Protein AF-A0A353D6Z2-F1 (afdb_monomer_lite)

Structure (mmCIF, N/CA/C/O backbone):
data_AF-A0A353D6Z2-F1
#
_entry.id   AF-A0A353D6Z2-F1
#
loop_
_atom_site.group_PDB
_atom_site.id
_atom_site.type_symbol
_atom_site.label_atom_id
_atom_site.label_alt_id
_atom_site.label_comp_id
_atom_site.label_asym_id
_atom_site.label_entity_id
_atom_site.label_seq_id
_atom_site.pdbx_PDB_ins_code
_atom_site.Cartn_x
_atom_site.Cartn_y
_atom_site.Cartn_z
_atom_site.occupancy
_atom_site.B_iso_or_equiv
_atom_site.auth_seq_id
_atom_site.auth_comp_id
_atom_site.auth_asym_id
_atom_site.auth_atom_id
_atom_site.pdbx_PDB_model_num
ATOM 1 N N . MET A 1 1 ? -65.615 -52.826 -15.622 1.00 37.84 1 MET A N 1
ATOM 2 C CA . MET A 1 1 ? -65.207 -53.892 -14.682 1.00 37.84 1 MET A CA 1
ATOM 3 C C . MET A 1 1 ? -65.289 -53.280 -13.282 1.00 37.84 1 MET A C 1
ATOM 5 O O . MET A 1 1 ? -64.523 -52.363 -13.040 1.00 37.84 1 MET A O 1
ATOM 9 N N . LEU A 1 2 ? -66.458 -53.371 -12.616 1.00 35.75 2 LEU A N 1
ATOM 10 C CA . LEU A 1 2 ? -66.687 -54.064 -11.315 1.00 35.75 2 LEU A CA 1
ATOM 11 C C . LEU A 1 2 ? -65.588 -53.756 -10.271 1.00 35.75 2 LEU A C 1
ATOM 13 O O . LEU A 1 2 ? -64.431 -53.984 -10.585 1.00 35.75 2 LEU A O 1
ATOM 17 N N . LEU A 1 3 ? -65.799 -53.269 -9.040 1.00 36.28 3 LEU A N 1
ATOM 18 C CA . LEU A 1 3 ? -66.817 -53.426 -7.976 1.00 36.28 3 LEU A CA 1
ATOM 19 C C . LEU A 1 3 ? -66.561 -52.260 -6.975 1.00 36.28 3 LEU A C 1
ATOM 21 O O . LEU A 1 3 ? -65.403 -51.966 -6.708 1.00 36.28 3 LEU A O 1
ATOM 25 N N . LEU A 1 4 ? -67.509 -51.428 -6.531 1.00 37.09 4 LEU A N 1
ATOM 26 C CA . LEU A 1 4 ? -68.499 -51.605 -5.449 1.00 37.09 4 LEU A CA 1
ATOM 27 C C . LEU A 1 4 ? -67.996 -52.326 -4.177 1.00 37.09 4 LEU A C 1
ATOM 29 O O . LEU A 1 4 ? -68.055 -53.546 -4.148 1.00 37.09 4 LEU A O 1
ATOM 33 N N . ILE A 1 5 ? -67.642 -51.584 -3.111 1.00 41.12 5 ILE A N 1
ATOM 34 C CA . ILE A 1 5 ? -68.002 -51.922 -1.713 1.00 41.12 5 ILE A CA 1
ATOM 35 C C . ILE A 1 5 ? -68.299 -50.630 -0.933 1.00 41.12 5 ILE A C 1
ATOM 37 O O . ILE A 1 5 ? -67.432 -49.801 -0.673 1.00 41.12 5 ILE A O 1
ATOM 41 N N . THR A 1 6 ? -69.569 -50.510 -0.570 1.00 34.97 6 THR A N 1
ATOM 42 C CA . THR A 1 6 ? -70.193 -49.610 0.403 1.00 34.97 6 THR A CA 1
ATOM 43 C C . THR A 1 6 ? -69.962 -50.084 1.840 1.00 34.97 6 THR A C 1
ATOM 45 O O . THR A 1 6 ? -70.124 -51.271 2.117 1.00 34.97 6 THR A O 1
ATOM 48 N N . ALA A 1 7 ? -69.738 -49.153 2.770 1.00 39.72 7 ALA A N 1
ATOM 49 C CA . ALA A 1 7 ? -70.056 -49.339 4.185 1.00 39.72 7 ALA A CA 1
ATOM 50 C C . ALA A 1 7 ? -70.839 -48.119 4.690 1.00 39.72 7 ALA A C 1
ATOM 52 O O . ALA A 1 7 ? -70.421 -46.973 4.552 1.00 39.72 7 ALA A O 1
ATOM 53 N N . LEU A 1 8 ? -72.024 -48.426 5.201 1.00 35.53 8 LEU A N 1
ATOM 54 C CA . LEU A 1 8 ? -73.107 -47.560 5.640 1.00 35.53 8 LEU A CA 1
ATOM 55 C C . LEU A 1 8 ? -72.993 -47.371 7.158 1.00 35.53 8 LEU A C 1
ATOM 57 O O . LEU A 1 8 ? -72.916 -48.383 7.849 1.00 35.53 8 LEU A O 1
ATOM 61 N N . GLN A 1 9 ? -73.070 -46.144 7.681 1.00 40.28 9 GLN A N 1
ATOM 62 C CA . GLN A 1 9 ? -73.610 -45.883 9.026 1.00 40.28 9 GLN A CA 1
ATOM 63 C C . GLN A 1 9 ? -74.304 -44.509 9.102 1.00 40.28 9 GLN A C 1
ATOM 65 O O . GLN A 1 9 ? -74.004 -43.631 8.293 1.00 40.28 9 GLN A O 1
ATOM 70 N N . PRO A 1 10 ? -75.307 -44.365 9.993 1.00 45.22 10 PRO A N 1
ATOM 71 C CA . PRO A 1 10 ? -76.437 -43.469 9.796 1.00 45.22 10 PRO A CA 1
ATOM 72 C C . PRO A 1 10 ? -76.272 -42.120 10.500 1.00 45.22 10 PRO A C 1
ATOM 74 O O . PRO A 1 10 ? -75.491 -41.962 11.435 1.00 45.22 10 PRO A O 1
ATOM 77 N N . GLY A 1 11 ? -77.041 -41.149 10.012 1.00 36.31 11 GLY A N 1
ATOM 78 C CA . GLY A 1 11 ? -76.975 -39.763 10.434 1.00 36.31 11 GLY A CA 1
ATOM 79 C C . GLY A 1 11 ? -77.510 -39.470 11.831 1.00 36.31 11 GLY A C 1
ATOM 80 O O . GLY A 1 11 ? -78.330 -40.189 12.396 1.00 36.31 11 GLY A O 1
ATOM 81 N N . VAL A 1 12 ? -77.086 -38.306 12.308 1.00 36.16 12 VAL A N 1
ATOM 82 C CA . VAL A 1 12 ? -77.817 -37.482 13.262 1.00 36.16 12 VAL A CA 1
ATOM 83 C C . VAL A 1 12 ? -77.815 -36.073 12.681 1.00 36.16 12 VAL A C 1
ATOM 85 O O . VAL A 1 12 ? -76.767 -35.458 12.499 1.00 36.16 12 VAL A O 1
ATOM 88 N N . ALA A 1 13 ? -79.007 -35.609 12.322 1.00 37.62 13 ALA A N 1
ATOM 89 C CA . ALA A 1 13 ? -79.278 -34.224 11.993 1.00 37.62 13 ALA A CA 1
ATOM 90 C C . ALA A 1 13 ? -79.347 -33.420 13.295 1.00 37.62 13 ALA A C 1
ATOM 92 O O . ALA A 1 13 ? -80.102 -33.776 14.199 1.00 37.62 13 ALA A O 1
ATOM 93 N N . ILE A 1 14 ? -78.595 -32.325 13.368 1.00 37.59 14 ILE A N 1
ATOM 94 C CA . ILE A 1 14 ? -78.845 -31.242 14.318 1.00 37.59 14 ILE A CA 1
ATOM 95 C C . ILE A 1 14 ? -78.982 -29.968 13.487 1.00 37.59 14 ILE A C 1
ATOM 97 O O . ILE A 1 14 ? -78.016 -29.471 12.914 1.00 37.59 14 ILE A O 1
ATOM 101 N N . SER A 1 15 ? -80.223 -29.493 13.384 1.00 37.78 15 SER A N 1
ATOM 102 C CA . SER A 1 15 ? -80.554 -28.113 13.034 1.00 37.78 15 SER A CA 1
ATOM 103 C C . SER A 1 15 ? -80.130 -27.189 14.169 1.00 37.78 15 SER A C 1
ATOM 105 O O . SER A 1 15 ? -80.507 -27.448 15.308 1.00 37.78 15 SER A O 1
ATOM 107 N N . ALA A 1 16 ? -79.412 -26.121 13.828 1.00 34.34 16 ALA A N 1
ATOM 108 C CA . ALA A 1 16 ? -79.331 -24.813 14.497 1.00 34.34 16 ALA A CA 1
ATOM 109 C C . ALA A 1 16 ? -78.012 -24.182 14.034 1.00 34.34 16 ALA A C 1
ATOM 111 O O . ALA A 1 16 ? -76.990 -24.853 14.027 1.00 34.34 16 ALA A O 1
ATOM 112 N N . ASP A 1 17 ? -77.876 -22.934 13.642 1.00 34.84 17 ASP A N 1
ATOM 113 C CA . ASP A 1 17 ? -78.750 -21.789 13.449 1.00 34.84 17 ASP A CA 1
ATOM 114 C C . ASP A 1 17 ? -77.833 -20.861 12.629 1.00 34.84 17 ASP A C 1
ATOM 116 O O . ASP A 1 17 ? -76.652 -20.741 12.960 1.00 34.84 17 ASP A O 1
ATOM 120 N N . THR A 1 18 ? -78.271 -20.331 11.490 1.00 40.88 18 THR A N 1
ATOM 121 C CA . THR A 1 18 ? -77.422 -19.464 10.653 1.00 40.88 18 THR A CA 1
ATOM 122 C C . THR A 1 18 ? -77.598 -18.021 11.115 1.00 40.88 18 THR A C 1
ATOM 124 O O . THR A 1 18 ? -78.687 -17.483 10.920 1.00 40.88 18 THR A O 1
ATOM 127 N N . PRO A 1 19 ? -76.567 -17.337 11.643 1.00 51.09 19 PRO A N 1
ATOM 128 C CA . PRO A 1 19 ? -76.591 -15.886 11.725 1.00 51.09 19 PRO A CA 1
ATOM 129 C C . PRO A 1 19 ? -76.292 -15.303 10.333 1.00 51.09 19 PRO A C 1
ATOM 131 O O . PRO A 1 19 ? -75.447 -15.841 9.609 1.00 51.09 19 PRO A O 1
ATOM 134 N N . PRO A 1 20 ? -76.987 -14.230 9.927 1.00 51.50 20 PRO A N 1
ATOM 135 C CA . PRO A 1 20 ? -76.903 -13.682 8.580 1.00 51.50 20 PRO A CA 1
ATOM 136 C C . PRO A 1 20 ? -75.522 -13.079 8.297 1.00 51.50 20 PRO A C 1
ATOM 138 O O . PRO A 1 20 ? -74.868 -12.532 9.183 1.00 51.50 20 PRO A O 1
ATOM 141 N N . ALA A 1 21 ? -75.095 -13.156 7.036 1.00 50.44 21 ALA A N 1
ATOM 142 C CA . ALA A 1 21 ? -73.911 -12.457 6.550 1.00 50.44 21 ALA A CA 1
ATOM 143 C C . ALA A 1 21 ? -74.052 -10.937 6.794 1.00 50.44 21 ALA A C 1
ATOM 145 O O . ALA A 1 21 ? -75.100 -10.376 6.449 1.00 50.44 21 ALA A O 1
ATOM 146 N N . PRO A 1 22 ? -73.039 -10.253 7.360 1.00 54.03 22 PRO A N 1
ATOM 147 C CA . PRO A 1 22 ? -73.131 -8.822 7.617 1.00 54.03 22 PRO A CA 1
ATOM 148 C C . PRO A 1 22 ? -73.186 -8.043 6.298 1.00 54.03 22 PRO A C 1
ATOM 150 O O . PRO A 1 22 ? -72.436 -8.290 5.351 1.00 54.03 22 PRO A O 1
ATOM 153 N N . THR A 1 23 ? -74.137 -7.115 6.232 1.00 53.62 23 THR A N 1
ATOM 154 C CA . THR A 1 23 ? -74.374 -6.232 5.087 1.00 53.62 23 THR A CA 1
ATOM 155 C C . THR A 1 23 ? -73.449 -5.020 5.192 1.00 53.62 23 THR A C 1
ATOM 157 O O . THR A 1 23 ? -73.140 -4.568 6.287 1.00 53.62 23 THR A O 1
ATOM 160 N N . VAL A 1 24 ? -73.049 -4.455 4.048 1.00 53.19 24 VAL A N 1
ATOM 161 C CA . VAL A 1 24 ? -72.028 -3.397 3.842 1.00 53.19 24 VAL A CA 1
ATOM 162 C C . VAL A 1 24 ? -72.140 -2.153 4.756 1.00 53.19 24 VAL A C 1
ATOM 164 O O . VAL A 1 24 ? -71.201 -1.370 4.835 1.00 53.19 24 VAL A O 1
ATOM 167 N N . LYS A 1 25 ? -73.249 -1.968 5.483 1.00 51.19 25 LYS A N 1
ATOM 168 C CA . LYS A 1 25 ? -73.412 -0.895 6.475 1.00 51.19 25 LYS A CA 1
ATOM 169 C C . LYS A 1 25 ? -72.676 -1.140 7.800 1.00 51.19 25 LYS A C 1
ATOM 171 O O . LYS A 1 25 ? -72.237 -0.161 8.384 1.00 51.19 25 LYS A O 1
ATOM 176 N N . ASP A 1 26 ? -72.451 -2.389 8.211 1.00 49.84 26 ASP A N 1
ATOM 177 C CA . ASP A 1 26 ? -71.712 -2.698 9.453 1.00 49.84 26 ASP A CA 1
ATOM 178 C C . ASP A 1 26 ? -70.181 -2.597 9.279 1.00 49.84 26 ASP A C 1
ATOM 180 O O . ASP A 1 26 ? -69.432 -2.658 10.244 1.00 49.84 26 ASP A O 1
ATOM 184 N N . LEU A 1 27 ? -69.693 -2.408 8.044 1.00 49.78 27 LEU A N 1
ATOM 185 C CA . LEU A 1 27 ? -68.263 -2.262 7.731 1.00 49.78 27 LEU A CA 1
ATOM 186 C C . LEU A 1 27 ? -67.758 -0.808 7.784 1.00 49.78 27 LEU A C 1
ATOM 188 O O . LEU A 1 27 ? -66.575 -0.577 7.545 1.00 49.78 27 LEU A O 1
ATOM 192 N N . ILE A 1 28 ? -68.633 0.173 8.033 1.00 56.28 28 ILE A N 1
ATOM 193 C CA . ILE A 1 28 ? -68.280 1.605 7.968 1.00 56.28 28 ILE A CA 1
ATOM 194 C C . ILE A 1 28 ? -68.238 2.259 9.364 1.00 56.28 28 ILE A C 1
ATOM 196 O O . ILE A 1 28 ? -67.732 3.369 9.490 1.00 56.28 28 ILE A O 1
ATOM 200 N N . GLU A 1 29 ? -68.682 1.574 10.424 1.00 55.12 29 GLU A N 1
ATOM 201 C CA . GLU A 1 29 ? -68.871 2.195 11.749 1.00 55.12 29 GLU A CA 1
ATOM 202 C C . GLU A 1 29 ? -68.179 1.483 12.929 1.00 55.12 29 GLU A C 1
ATOM 204 O O . GLU A 1 29 ? -68.491 1.761 14.083 1.00 55.12 29 GLU A O 1
ATOM 209 N N . GLU A 1 30 ? -67.177 0.635 12.673 1.00 46.75 30 GLU A N 1
ATOM 210 C CA . GLU A 1 30 ? -66.223 0.205 13.705 1.00 46.75 30 GLU A CA 1
ATOM 211 C C . GLU A 1 30 ? -64.851 0.829 13.444 1.00 46.75 30 GLU A C 1
ATOM 213 O O . GLU A 1 30 ? -64.090 0.406 12.577 1.00 46.75 30 GLU A O 1
ATOM 218 N N . GLU A 1 31 ? -64.546 1.865 14.215 1.00 53.84 31 GLU A N 1
ATOM 219 C CA . GLU A 1 31 ? -63.206 2.402 14.408 1.00 53.84 31 GLU A CA 1
ATOM 220 C C . GLU A 1 31 ? -62.557 1.613 15.564 1.00 53.84 31 GLU A C 1
ATOM 222 O O . GLU A 1 31 ? -62.963 1.801 16.716 1.00 53.84 31 GLU A O 1
ATOM 227 N N . PRO A 1 32 ? -61.566 0.724 15.337 1.00 42.47 32 PRO A N 1
ATOM 228 C CA . PRO A 1 32 ? -60.797 0.167 16.426 1.00 42.47 32 PRO A CA 1
ATOM 229 C C . PRO A 1 32 ? -59.550 1.015 16.662 1.00 42.47 32 PRO A C 1
ATOM 231 O O . PRO A 1 32 ? -58.734 1.292 15.781 1.00 42.47 32 PRO A O 1
ATOM 234 N N . ALA A 1 33 ? -59.446 1.405 17.923 1.00 38.75 33 ALA A N 1
ATOM 235 C CA . ALA A 1 33 ? -58.293 1.930 18.617 1.00 38.75 33 ALA A CA 1
ATOM 236 C C . ALA A 1 33 ? -56.935 1.389 18.129 1.00 38.75 33 ALA A C 1
ATOM 238 O O . ALA A 1 33 ? -56.748 0.200 17.886 1.00 38.75 33 ALA A O 1
ATOM 239 N N . LYS A 1 34 ? -55.968 2.312 18.105 1.00 48.88 34 LYS A N 1
ATOM 240 C CA . LYS A 1 34 ? -54.520 2.104 17.994 1.00 48.88 34 LYS A CA 1
ATOM 241 C C . LYS A 1 34 ? -54.050 0.795 18.640 1.00 48.88 34 LYS A C 1
ATOM 243 O O . LYS A 1 34 ? -53.884 0.726 19.856 1.00 48.88 34 LYS A O 1
ATOM 248 N N . GLU A 1 35 ? -53.704 -0.177 17.811 1.00 39.88 35 GLU A N 1
ATOM 249 C CA . GLU A 1 35 ? -52.823 -1.278 18.184 1.00 39.88 35 GLU A CA 1
ATOM 250 C C . GLU A 1 35 ? -51.696 -1.345 17.148 1.00 39.88 35 GLU A C 1
ATOM 252 O O . GLU A 1 35 ? -51.750 -2.063 16.154 1.00 39.88 35 GLU A O 1
ATOM 257 N N . ASP A 1 36 ? -50.679 -0.507 17.355 1.00 37.16 36 ASP A N 1
ATOM 258 C CA . ASP A 1 36 ? -49.452 -0.515 16.562 1.00 37.16 36 ASP A CA 1
ATOM 259 C C . ASP A 1 36 ? -48.593 -1.713 17.000 1.00 37.16 36 ASP A C 1
ATOM 261 O O . ASP A 1 36 ? -47.748 -1.631 17.894 1.00 37.16 36 ASP A O 1
ATOM 265 N N . LYS A 1 37 ? -48.900 -2.880 16.429 1.00 49.09 37 LYS A N 1
ATOM 266 C CA . LYS A 1 37 ? -48.123 -4.119 16.547 1.00 49.09 37 LYS A CA 1
ATOM 267 C C . LYS A 1 37 ? -47.567 -4.508 15.182 1.00 49.09 37 LYS A C 1
ATOM 269 O O . LYS A 1 37 ? -47.943 -5.526 14.617 1.00 49.09 37 LYS A O 1
ATOM 274 N N . THR A 1 38 ? -46.606 -3.729 14.699 1.00 43.53 38 THR A N 1
ATOM 275 C CA . THR A 1 38 ? -45.576 -4.220 13.769 1.00 43.53 38 THR A CA 1
ATOM 276 C C . THR A 1 38 ? -44.296 -3.408 13.946 1.00 43.53 38 THR A C 1
ATOM 278 O O . THR A 1 38 ? -43.831 -2.720 13.046 1.00 43.53 38 THR A O 1
ATOM 281 N N . ALA A 1 39 ? -43.688 -3.498 15.129 1.00 40.97 39 ALA A N 1
ATOM 282 C CA . ALA A 1 39 ? -42.252 -3.273 15.210 1.00 40.97 39 ALA A CA 1
ATOM 283 C C . ALA A 1 39 ? -41.571 -4.515 14.606 1.00 40.97 39 ALA A C 1
ATOM 285 O O . ALA A 1 39 ? -41.820 -5.625 15.093 1.00 40.97 39 ALA A O 1
ATOM 286 N N . PRO A 1 40 ? -40.714 -4.388 13.577 1.00 41.62 40 PRO A N 1
ATOM 287 C CA . PRO A 1 40 ? -39.744 -5.434 13.318 1.00 41.62 40 PRO A CA 1
ATOM 288 C C . PRO A 1 40 ? -38.937 -5.582 14.606 1.00 41.62 40 PRO A C 1
ATOM 290 O O . PRO A 1 40 ? -38.443 -4.590 15.147 1.00 41.62 40 PRO A O 1
ATOM 293 N N . VAL A 1 41 ? -38.812 -6.803 15.121 1.00 39.91 41 VAL A N 1
ATOM 294 C CA . VAL A 1 41 ? -37.820 -7.102 16.154 1.00 39.91 41 VAL A CA 1
ATOM 295 C C . VAL A 1 41 ? -36.455 -7.014 15.478 1.00 39.91 41 VAL A C 1
ATOM 297 O O . VAL A 1 41 ? -35.835 -8.016 15.135 1.00 39.91 41 VAL A O 1
ATOM 300 N N . THR A 1 42 ? -35.984 -5.791 15.250 1.00 37.50 42 THR A N 1
ATOM 301 C CA . THR A 1 42 ? -34.560 -5.534 15.157 1.00 37.50 42 THR A CA 1
ATOM 302 C C . THR A 1 42 ? -34.058 -5.845 16.552 1.00 37.50 42 THR A C 1
ATOM 304 O O . THR A 1 42 ? -34.325 -5.111 17.503 1.00 37.50 42 THR A O 1
ATOM 307 N N . VAL A 1 43 ? -33.390 -6.985 16.710 1.00 40.06 43 VAL A N 1
ATOM 308 C CA . VAL A 1 43 ? -32.472 -7.166 17.827 1.00 40.06 43 VAL A CA 1
ATOM 309 C C . VAL A 1 43 ? -31.462 -6.038 17.663 1.00 40.06 43 VAL A C 1
ATOM 311 O O . VAL A 1 43 ? -30.514 -6.161 16.892 1.00 40.06 43 VAL A O 1
ATOM 314 N N . THR A 1 44 ? -31.723 -4.893 18.297 1.00 42.28 44 THR A N 1
ATOM 315 C CA . THR A 1 44 ? -30.808 -3.759 18.340 1.00 42.28 44 THR A CA 1
ATOM 316 C C . THR A 1 44 ? -29.630 -4.228 19.167 1.00 42.28 44 THR A C 1
ATOM 318 O O . THR A 1 44 ? -29.571 -4.064 20.384 1.00 42.28 44 THR A O 1
ATOM 321 N N . LYS A 1 45 ? -28.711 -4.917 18.496 1.00 54.59 45 LYS A N 1
ATOM 322 C CA . LYS A 1 45 ? -27.348 -5.127 18.945 1.00 54.59 45 LYS A CA 1
ATOM 323 C C . LYS A 1 45 ? -26.876 -3.740 19.358 1.00 54.59 45 LYS A C 1
ATOM 325 O O . LYS A 1 45 ? -26.880 -2.833 18.533 1.00 54.59 45 LYS A O 1
ATOM 330 N N . ALA A 1 46 ? -26.620 -3.537 20.646 1.00 59.62 46 ALA A N 1
ATOM 331 C CA . ALA A 1 46 ? -26.186 -2.245 21.155 1.00 59.62 46 ALA A CA 1
ATOM 332 C C . ALA A 1 46 ? -24.770 -1.983 20.624 1.00 59.62 46 ALA A C 1
ATOM 334 O O . ALA A 1 46 ? -23.785 -2.324 21.273 1.00 59.62 46 ALA A O 1
ATOM 335 N N . ILE A 1 47 ? -24.681 -1.479 19.393 1.00 61.19 47 ILE A N 1
ATOM 336 C CA . ILE A 1 47 ? -23.447 -0.989 18.792 1.00 61.19 47 ILE A CA 1
ATOM 337 C C . ILE A 1 47 ? -23.112 0.295 19.561 1.00 61.19 47 ILE A C 1
ATOM 339 O O . ILE A 1 47 ? -23.952 1.200 19.602 1.00 61.19 47 ILE A O 1
ATOM 343 N N . PRO A 1 48 ? -21.950 0.377 20.232 1.00 65.25 48 PRO A N 1
ATOM 344 C CA . PRO A 1 48 ? -21.543 1.601 20.907 1.00 65.25 48 PRO A CA 1
ATOM 345 C C . PRO A 1 48 ? -21.529 2.760 19.904 1.00 65.25 48 PRO A C 1
ATOM 347 O O . PRO A 1 48 ? -20.887 2.654 18.862 1.00 65.25 48 PRO A O 1
ATOM 350 N N . GLN A 1 49 ? -22.242 3.853 20.202 1.00 67.25 49 GLN A N 1
ATOM 351 C CA . GLN A 1 49 ? -22.167 5.067 19.389 1.00 67.25 49 GLN A CA 1
ATOM 352 C C . GLN A 1 49 ? -20.788 5.701 19.573 1.00 67.25 49 GLN A C 1
ATOM 354 O O . GLN A 1 49 ? -20.503 6.331 20.591 1.00 67.25 49 GLN A O 1
ATOM 359 N N . ASP A 1 50 ? -19.937 5.503 18.575 1.00 82.38 50 ASP A N 1
ATOM 360 C CA . ASP A 1 50 ? -18.607 6.082 18.466 1.00 82.38 50 ASP A CA 1
ATOM 361 C C . ASP A 1 50 ? -18.585 7.108 17.325 1.00 82.38 50 ASP A C 1
ATOM 363 O O . ASP A 1 50 ? -19.187 6.893 16.277 1.00 82.38 50 ASP A O 1
ATOM 367 N N . GLU A 1 51 ? -17.862 8.213 17.509 1.00 86.25 51 GLU A N 1
ATOM 368 C CA . GLU A 1 51 ? -17.755 9.305 16.523 1.00 86.25 51 GLU A CA 1
ATOM 369 C C . GLU A 1 51 ? -17.194 8.836 15.169 1.00 86.25 51 GLU A C 1
ATOM 371 O O . GLU A 1 51 ? -17.523 9.395 14.125 1.00 86.25 51 GLU A O 1
ATOM 376 N N . TYR A 1 52 ? -16.375 7.782 15.188 1.00 89.38 52 TYR A N 1
ATOM 377 C CA . TYR A 1 52 ? -15.744 7.183 14.014 1.00 89.38 52 TYR A CA 1
ATOM 378 C C . TYR A 1 52 ? -16.416 5.865 13.600 1.00 89.38 52 TYR A C 1
ATOM 380 O O . TYR A 1 52 ? -15.842 5.113 12.819 1.00 89.38 52 TYR A O 1
ATOM 388 N N . ASP A 1 53 ? -17.598 5.567 14.149 1.00 91.25 53 ASP A N 1
ATOM 389 C CA . ASP A 1 53 ? -18.369 4.349 13.885 1.00 91.25 53 ASP A CA 1
ATOM 390 C C . ASP A 1 53 ? -17.541 3.059 14.031 1.00 91.25 53 ASP A C 1
ATOM 392 O O . ASP A 1 53 ? -17.635 2.119 13.249 1.00 91.25 53 ASP A O 1
ATOM 396 N N . ARG A 1 54 ? -16.677 2.987 15.050 1.00 94.06 54 ARG A N 1
ATOM 397 C CA . ARG A 1 54 ? -15.796 1.828 15.280 1.00 94.06 54 ARG A CA 1
ATOM 398 C C . ARG A 1 54 ? -16.455 0.728 16.123 1.00 94.06 54 ARG A C 1
ATOM 400 O O . ARG A 1 54 ? -15.770 0.015 16.857 1.00 94.06 54 ARG A O 1
ATOM 407 N N . GLY A 1 55 ? -17.779 0.614 16.075 1.00 91.94 55 GLY A N 1
ATOM 408 C CA . GLY A 1 55 ? -18.544 -0.307 16.916 1.00 91.94 55 GLY A CA 1
ATOM 409 C C . GLY A 1 55 ? -18.459 -1.778 16.490 1.00 91.94 55 GLY A C 1
ATOM 410 O O . GLY A 1 55 ? -18.541 -2.654 17.350 1.00 91.94 55 GLY A O 1
ATOM 411 N N . THR A 1 56 ? -18.245 -2.062 15.201 1.00 94.00 56 THR A N 1
ATOM 412 C CA . THR A 1 56 ? -17.999 -3.412 14.661 1.00 94.00 56 THR A CA 1
ATOM 413 C C . THR A 1 56 ? -16.705 -3.432 13.833 1.00 94.00 56 THR A C 1
ATOM 415 O O . THR A 1 56 ? -16.229 -2.373 13.406 1.00 94.00 56 THR A O 1
ATOM 418 N N . PRO A 1 57 ? -16.092 -4.609 13.594 1.00 94.75 57 PRO A N 1
ATOM 419 C CA . PRO A 1 57 ? -14.959 -4.722 12.677 1.00 94.75 57 PRO A CA 1
ATOM 420 C C . PRO A 1 57 ? -15.279 -4.145 11.294 1.00 94.75 57 PRO A C 1
ATOM 422 O O . PRO A 1 57 ? -14.511 -3.348 10.754 1.00 94.75 57 PRO A O 1
ATOM 425 N N . ARG A 1 58 ? -16.460 -4.479 10.757 1.00 95.06 58 ARG A N 1
ATOM 426 C CA . ARG A 1 58 ? -16.927 -4.014 9.449 1.00 95.06 58 ARG A CA 1
ATOM 427 C C . ARG A 1 58 ? -17.045 -2.494 9.380 1.00 95.06 58 ARG A C 1
ATOM 429 O O . ARG A 1 58 ? -16.455 -1.891 8.485 1.00 95.06 58 ARG A O 1
ATOM 436 N N . SER A 1 59 ? -17.752 -1.873 10.323 1.00 94.81 59 SER A N 1
ATOM 437 C CA . SER A 1 59 ? -17.969 -0.421 10.320 1.00 94.81 59 SER A CA 1
ATOM 438 C C . SER A 1 59 ? -16.649 0.353 10.462 1.00 94.81 59 SER A C 1
ATOM 440 O O . SER A 1 59 ? -16.385 1.299 9.718 1.00 94.81 59 SER A O 1
ATOM 442 N N . SER A 1 60 ? -15.746 -0.132 11.318 1.00 95.56 60 SER A N 1
ATOM 443 C CA . SER A 1 60 ? -14.414 0.449 11.507 1.00 95.56 60 SER A CA 1
ATOM 444 C C . SER A 1 60 ? -13.541 0.367 10.246 1.00 95.56 60 SER A C 1
ATOM 446 O O . SER A 1 60 ? -12.915 1.359 9.869 1.00 95.56 60 SER A O 1
ATOM 448 N N . ILE A 1 61 ? -13.527 -0.768 9.530 1.00 95.06 61 ILE A N 1
ATOM 449 C CA . ILE A 1 61 ? -12.810 -0.869 8.244 1.00 95.06 61 ILE A CA 1
ATOM 450 C C . ILE A 1 61 ? -13.402 0.076 7.211 1.00 95.06 61 ILE A C 1
ATOM 452 O O . ILE A 1 61 ? -12.648 0.708 6.475 1.00 95.06 61 ILE A O 1
ATOM 456 N N . MET A 1 62 ? -14.729 0.183 7.132 1.00 95.00 62 MET A N 1
ATOM 457 C CA . MET A 1 62 ? -15.377 1.083 6.179 1.00 95.00 62 MET A CA 1
ATOM 458 C C . MET A 1 62 ? -14.970 2.539 6.429 1.00 95.00 62 MET A C 1
ATOM 460 O O . MET A 1 62 ? -14.613 3.240 5.477 1.00 95.00 62 MET A O 1
ATOM 464 N N . GLY A 1 63 ? -14.933 2.962 7.696 1.00 95.56 63 GLY A N 1
ATOM 465 C CA . GLY A 1 63 ? -14.452 4.285 8.093 1.00 95.56 63 GLY A CA 1
ATOM 466 C C . GLY A 1 63 ? -12.961 4.502 7.802 1.00 95.56 63 GLY A C 1
ATOM 467 O O . GLY A 1 63 ? -12.576 5.558 7.292 1.00 95.56 63 GLY A O 1
ATOM 468 N N . ALA A 1 64 ? -12.118 3.493 8.039 1.00 95.81 64 ALA A N 1
ATOM 469 C CA . ALA A 1 64 ? -10.697 3.541 7.692 1.00 95.81 64 ALA A CA 1
ATOM 470 C C . ALA A 1 64 ? -10.480 3.625 6.170 1.00 95.81 64 ALA A C 1
ATOM 472 O O . ALA A 1 64 ? -9.678 4.428 5.695 1.00 95.81 64 ALA A O 1
ATOM 473 N N . ALA A 1 65 ? -11.228 2.841 5.391 1.00 94.69 65 ALA A N 1
ATOM 474 C CA . ALA A 1 65 ? -11.187 2.857 3.934 1.00 94.69 65 ALA A CA 1
ATOM 475 C C . ALA A 1 65 ? -11.644 4.211 3.374 1.00 94.69 65 ALA A C 1
ATOM 477 O O . ALA A 1 65 ? -11.077 4.699 2.399 1.00 94.69 65 ALA A O 1
ATOM 478 N N . GLU A 1 66 ? -12.638 4.852 3.990 1.00 95.56 66 GLU A N 1
ATOM 479 C CA . GLU A 1 66 ? -13.036 6.213 3.635 1.00 95.56 66 GLU A CA 1
ATOM 480 C C . GLU A 1 66 ? -11.929 7.236 3.912 1.00 95.56 66 GLU A C 1
ATOM 482 O O . GLU A 1 66 ? -11.604 8.029 3.026 1.00 95.56 66 GLU A O 1
ATOM 487 N N . ALA A 1 67 ? -11.296 7.176 5.086 1.00 96.25 67 ALA A N 1
ATOM 488 C CA . ALA A 1 67 ? -10.158 8.034 5.414 1.00 96.25 67 ALA A CA 1
ATOM 489 C C . ALA A 1 67 ? -9.004 7.857 4.405 1.00 96.25 67 ALA A C 1
ATOM 491 O O . ALA A 1 67 ? -8.434 8.839 3.929 1.00 96.25 67 ALA A O 1
ATOM 492 N N . LEU A 1 68 ? -8.722 6.616 3.991 1.00 94.69 68 LEU A N 1
ATOM 493 C CA . LEU A 1 68 ? -7.717 6.291 2.973 1.00 94.69 68 LEU A CA 1
ATOM 494 C C . LEU A 1 68 ? -8.066 6.806 1.570 1.00 94.69 68 LEU A C 1
ATOM 496 O O . LEU A 1 68 ? -7.176 7.269 0.847 1.00 94.69 68 LEU A O 1
ATOM 500 N N . ARG A 1 69 ? -9.343 6.740 1.168 1.00 92.12 69 ARG A N 1
ATOM 501 C CA . ARG A 1 69 ? -9.810 7.300 -0.113 1.00 92.12 69 ARG A CA 1
ATOM 502 C C . ARG A 1 69 ? -9.667 8.819 -0.137 1.00 92.12 69 ARG A C 1
ATOM 504 O O . ARG A 1 69 ? -9.177 9.365 -1.122 1.00 92.12 69 ARG A O 1
ATOM 511 N N . ASN A 1 70 ? -10.037 9.476 0.961 1.00 94.12 70 ASN A N 1
ATOM 512 C CA . ASN A 1 70 ? -9.999 10.934 1.093 1.00 94.12 70 ASN A CA 1
ATOM 513 C C . ASN A 1 70 ? -8.609 11.482 1.456 1.00 94.12 70 ASN A C 1
ATOM 515 O O . ASN A 1 70 ? -8.423 12.695 1.447 1.00 94.12 70 ASN A O 1
ATOM 519 N N . ARG A 1 71 ? -7.636 10.605 1.748 1.00 92.19 71 ARG A N 1
ATOM 520 C CA . ARG A 1 71 ? -6.282 10.957 2.228 1.00 92.19 71 ARG A CA 1
ATOM 521 C C . ARG A 1 71 ? -6.296 11.773 3.515 1.00 92.19 71 ARG A C 1
ATOM 523 O O . ARG A 1 71 ? -5.407 12.579 3.771 1.00 92.19 71 ARG A O 1
ATOM 530 N N . ASP A 1 72 ? -7.312 11.533 4.328 1.00 95.19 72 ASP A N 1
ATOM 531 C CA . ASP A 1 72 ? -7.439 12.116 5.651 1.00 95.19 72 ASP A CA 1
ATOM 532 C C . ASP A 1 72 ? -6.650 11.245 6.634 1.00 95.19 72 ASP A C 1
ATOM 534 O O . ASP A 1 72 ? -7.185 10.355 7.301 1.00 95.19 72 ASP A O 1
ATOM 538 N N . TYR A 1 73 ? -5.330 11.438 6.638 1.00 93.81 73 TYR A N 1
ATOM 539 C CA . TYR A 1 73 ? -4.420 10.652 7.470 1.00 93.81 73 TYR A CA 1
ATOM 540 C C . TYR A 1 73 ? -4.634 10.913 8.963 1.00 93.81 73 TYR A C 1
ATOM 542 O O . TYR A 1 73 ? -4.506 9.987 9.762 1.00 93.81 73 TYR A O 1
ATOM 550 N N . ASP A 1 74 ? -5.062 12.118 9.336 1.00 92.94 74 ASP A N 1
ATOM 551 C CA . ASP A 1 74 ? -5.388 12.450 10.723 1.00 92.94 74 ASP A CA 1
ATOM 552 C C . ASP A 1 74 ? -6.614 11.656 11.196 1.00 92.94 74 ASP A C 1
ATOM 554 O O . ASP A 1 74 ? -6.600 11.033 12.264 1.00 92.94 74 ASP A O 1
ATOM 558 N N . ARG A 1 75 ? -7.662 11.573 10.364 1.00 94.62 75 ARG A N 1
ATOM 559 C CA . ARG A 1 75 ? -8.807 10.694 10.630 1.00 94.62 75 ARG A CA 1
ATOM 560 C C . ARG A 1 75 ? -8.399 9.226 10.642 1.00 94.62 75 ARG A C 1
ATOM 562 O O . ARG A 1 75 ? -8.847 8.501 11.530 1.00 94.62 75 ARG A O 1
ATOM 569 N N . LEU A 1 76 ? -7.543 8.781 9.718 1.00 96.12 76 LEU A N 1
ATOM 570 C CA . LEU A 1 76 ? -7.070 7.394 9.659 1.00 96.12 76 LEU A CA 1
ATOM 571 C C . LEU A 1 76 ? -6.398 6.961 10.964 1.00 96.12 76 LEU A C 1
ATOM 573 O O . LEU A 1 76 ? -6.634 5.842 11.419 1.00 96.12 76 LEU A O 1
ATOM 577 N N . MET A 1 77 ? -5.628 7.843 11.608 1.00 93.31 77 MET A N 1
ATOM 578 C CA . MET A 1 77 ? -4.955 7.509 12.864 1.00 93.31 77 MET A CA 1
ATOM 579 C C . MET A 1 77 ? -5.918 7.095 13.980 1.00 93.31 77 MET A C 1
ATOM 581 O O . MET A 1 77 ? -5.563 6.288 14.840 1.00 93.31 77 MET A O 1
ATOM 585 N N . ASN A 1 78 ? -7.174 7.546 13.939 1.00 94.00 78 ASN A N 1
ATOM 586 C CA . ASN A 1 78 ? -8.197 7.111 14.887 1.00 94.00 78 ASN A CA 1
ATOM 587 C C . ASN A 1 78 ? -8.582 5.632 14.721 1.00 94.00 78 ASN A C 1
ATOM 589 O O . ASN A 1 78 ? -9.060 5.021 15.682 1.00 94.00 78 ASN A O 1
ATOM 593 N N . TYR A 1 79 ? -8.344 5.042 13.553 1.00 95.62 79 TYR A N 1
ATOM 594 C CA . TYR A 1 79 ? -8.601 3.632 13.262 1.00 95.62 79 TYR A CA 1
ATOM 595 C C . TYR A 1 79 ? -7.383 2.742 13.506 1.00 95.62 79 TYR A C 1
ATOM 597 O O . TYR A 1 79 ? -7.526 1.526 13.460 1.00 95.62 79 TYR A O 1
ATOM 605 N N . LEU A 1 80 ? -6.202 3.298 13.792 1.00 95.38 80 LEU A N 1
ATOM 606 C CA . LEU A 1 80 ? -4.988 2.524 14.052 1.00 95.38 80 LEU A CA 1
ATOM 607 C C . LEU A 1 80 ? -4.752 2.386 15.563 1.00 95.38 80 LEU A C 1
ATOM 609 O O . LEU A 1 80 ? -4.837 3.357 16.317 1.00 95.38 80 LEU A O 1
ATOM 613 N N . ASP A 1 81 ? -4.464 1.172 16.037 1.00 94.81 81 ASP A N 1
ATOM 614 C CA . ASP A 1 81 ? -4.017 0.960 17.413 1.00 94.81 81 ASP A CA 1
ATOM 615 C C . ASP A 1 81 ? -2.508 1.207 17.514 1.00 94.81 81 ASP A C 1
ATOM 617 O O . ASP A 1 81 ? -1.687 0.339 17.218 1.00 94.81 81 ASP A O 1
ATOM 621 N N . THR A 1 82 ? -2.143 2.409 17.948 1.00 92.69 82 THR A N 1
ATOM 622 C CA . THR A 1 82 ? -0.749 2.831 18.139 1.00 92.69 82 THR A CA 1
ATOM 623 C C . THR A 1 82 ? -0.157 2.367 19.474 1.00 92.69 82 THR A C 1
ATOM 625 O O . THR A 1 82 ? 1.025 2.579 19.749 1.00 92.69 82 THR A O 1
ATOM 628 N N . ARG A 1 83 ? -0.936 1.693 20.331 1.00 90.31 83 ARG A N 1
ATOM 629 C CA . ARG A 1 83 ? -0.450 1.239 21.640 1.00 90.31 83 ARG A CA 1
ATOM 630 C C . ARG A 1 83 ? 0.548 0.099 21.473 1.00 90.31 83 ARG A C 1
ATOM 632 O O . ARG A 1 83 ? 0.313 -0.870 20.753 1.00 90.31 83 ARG A O 1
ATOM 639 N N . ASN A 1 84 ? 1.657 0.182 22.202 1.00 89.62 84 ASN A N 1
ATOM 640 C CA . ASN A 1 84 ? 2.783 -0.754 22.103 1.00 89.62 84 ASN A CA 1
ATOM 641 C C . ASN A 1 84 ? 3.415 -0.822 20.697 1.00 89.62 84 ASN A C 1
ATOM 643 O O . ASN A 1 84 ? 4.112 -1.791 20.392 1.00 89.62 84 ASN A O 1
ATOM 647 N N . VAL A 1 85 ? 3.191 0.184 19.845 1.00 90.38 85 VAL A N 1
ATOM 648 C CA . VAL A 1 85 ? 3.961 0.371 18.612 1.00 90.38 85 VAL A CA 1
ATOM 649 C C . VAL A 1 85 ? 5.256 1.119 18.967 1.00 90.38 85 VAL A C 1
ATOM 651 O O . VAL A 1 85 ? 5.215 2.051 19.775 1.00 90.38 85 VAL A O 1
ATOM 654 N N . PRO A 1 86 ? 6.423 0.718 18.428 1.00 90.62 86 PRO A N 1
ATOM 655 C CA . PRO A 1 86 ? 7.680 1.415 18.678 1.00 90.62 86 PRO A CA 1
ATOM 656 C C . PRO A 1 86 ? 7.600 2.916 18.366 1.00 90.62 86 PRO A C 1
ATOM 658 O O . PRO A 1 86 ? 7.157 3.305 17.290 1.00 90.62 86 PRO A O 1
ATOM 661 N N . ALA A 1 87 ? 8.094 3.758 19.278 1.00 88.56 87 ALA A N 1
ATOM 662 C CA . ALA A 1 87 ? 7.963 5.216 19.175 1.00 88.56 87 ALA A CA 1
ATOM 663 C C . ALA A 1 87 ? 8.577 5.816 17.895 1.00 88.56 87 ALA A C 1
ATOM 665 O O . ALA A 1 87 ? 8.060 6.798 17.381 1.00 88.56 87 ALA A O 1
ATOM 666 N N . HIS A 1 88 ? 9.638 5.208 17.351 1.00 88.81 88 HIS A N 1
ATOM 667 C CA . HIS A 1 88 ? 10.266 5.656 16.100 1.00 88.81 88 HIS A CA 1
ATOM 668 C C . HIS A 1 88 ? 9.371 5.477 14.862 1.00 88.81 88 HIS A C 1
ATOM 670 O O . HIS A 1 88 ? 9.622 6.106 13.843 1.00 88.81 88 HIS A O 1
ATOM 676 N N . LEU A 1 89 ? 8.351 4.613 14.926 1.00 86.69 89 LEU A N 1
ATOM 677 C CA . LEU A 1 89 ? 7.361 4.476 13.852 1.00 86.69 89 LEU A CA 1
ATOM 678 C C . LEU A 1 89 ? 6.259 5.530 13.964 1.00 86.69 89 LEU A C 1
ATOM 680 O O . LEU A 1 89 ? 5.688 5.925 12.957 1.00 86.69 89 LEU A O 1
ATOM 684 N N . LEU A 1 90 ? 5.975 5.979 15.188 1.00 86.44 90 LEU A N 1
ATOM 685 C CA . LEU A 1 90 ? 4.939 6.971 15.481 1.00 86.44 90 LEU A CA 1
ATOM 686 C C . LEU A 1 90 ? 5.457 8.415 15.392 1.00 86.44 90 LEU A C 1
ATOM 688 O O . LEU A 1 90 ? 4.688 9.364 15.329 1.00 86.44 90 LEU A O 1
ATOM 692 N N . SER A 1 91 ? 6.777 8.626 15.363 1.00 83.94 91 SER A N 1
ATOM 693 C CA . SER A 1 91 ? 7.337 9.962 15.116 1.00 83.94 91 SER A CA 1
ATOM 694 C C . SER A 1 91 ? 6.989 10.502 13.727 1.00 83.94 91 SER A C 1
ATOM 696 O O . SER A 1 91 ? 7.051 11.709 13.511 1.00 83.94 91 SER A O 1
ATOM 698 N N . GLU A 1 92 ? 6.610 9.619 12.802 1.00 85.12 92 GLU A N 1
ATOM 699 C CA . GLU A 1 92 ? 6.215 9.949 11.436 1.00 85.12 92 GLU A CA 1
ATOM 700 C C . GLU A 1 92 ? 4.813 9.392 11.122 1.00 85.12 92 GLU A C 1
ATOM 702 O O . GLU A 1 92 ? 4.609 8.740 10.101 1.00 85.12 92 GLU A O 1
ATOM 707 N N . ASP A 1 93 ? 3.828 9.647 11.995 1.00 87.06 93 ASP A N 1
ATOM 708 C CA . ASP A 1 93 ? 2.446 9.136 11.869 1.00 87.06 93 ASP A CA 1
ATOM 709 C C . ASP A 1 93 ? 1.841 9.332 10.462 1.00 87.06 93 ASP A C 1
ATOM 711 O O . ASP A 1 93 ? 1.221 8.428 9.900 1.00 87.06 93 ASP A O 1
ATOM 715 N N . GLN A 1 94 ? 2.077 10.495 9.850 1.00 90.56 94 GLN A N 1
ATOM 716 C CA . GLN A 1 94 ? 1.632 10.816 8.488 1.00 90.56 94 GLN A CA 1
ATOM 717 C C . GLN A 1 94 ? 2.304 9.936 7.419 1.00 90.56 94 GLN A C 1
ATOM 719 O O . GLN A 1 94 ? 1.663 9.521 6.453 1.00 90.56 94 GLN A O 1
ATOM 724 N N . GLU A 1 95 ? 3.587 9.617 7.586 1.00 91.88 95 GLU A N 1
ATOM 725 C CA . GLU A 1 95 ? 4.311 8.733 6.673 1.00 91.88 95 GLU A CA 1
ATOM 726 C C . GLU A 1 95 ? 3.836 7.287 6.832 1.00 91.88 95 GLU A C 1
ATOM 728 O O . GLU A 1 95 ? 3.601 6.609 5.833 1.00 91.88 95 GLU A O 1
ATOM 733 N N . LEU A 1 96 ? 3.610 6.835 8.068 1.00 93.88 96 LEU A N 1
ATOM 734 C CA . LEU A 1 96 ? 3.048 5.516 8.355 1.00 93.88 96 LEU A CA 1
ATOM 735 C C . LEU A 1 96 ? 1.660 5.348 7.710 1.00 93.88 96 LEU A C 1
ATOM 737 O O . LEU A 1 96 ? 1.389 4.339 7.056 1.00 93.88 96 LEU A O 1
ATOM 741 N N . ALA A 1 97 ? 0.802 6.363 7.836 1.00 94.56 97 ALA A N 1
ATOM 742 C CA . ALA A 1 97 ? -0.511 6.419 7.198 1.00 94.56 97 ALA A CA 1
ATOM 743 C C . ALA A 1 97 ? -0.420 6.369 5.663 1.00 94.56 97 ALA A C 1
ATOM 745 O O . ALA A 1 97 ? -1.144 5.603 5.018 1.00 94.56 97 ALA A O 1
ATOM 746 N N . ARG A 1 98 ? 0.506 7.131 5.068 1.00 94.06 98 ARG A N 1
ATOM 747 C CA . ARG A 1 98 ? 0.760 7.127 3.620 1.00 94.06 98 ARG A CA 1
ATOM 748 C C . ARG A 1 98 ? 1.256 5.765 3.132 1.00 94.06 98 ARG A C 1
ATOM 750 O O . ARG A 1 98 ? 0.764 5.260 2.125 1.00 94.06 98 ARG A O 1
ATOM 757 N N . GLN A 1 99 ? 2.193 5.143 3.845 1.00 94.94 99 GLN A N 1
ATOM 758 C CA . GLN A 1 99 ? 2.678 3.799 3.526 1.00 94.94 99 GLN A CA 1
ATOM 759 C C . GLN A 1 99 ? 1.542 2.779 3.579 1.00 94.94 99 GLN A C 1
ATOM 761 O O . GLN A 1 99 ? 1.400 1.975 2.657 1.00 94.94 99 GLN A O 1
ATOM 766 N N . PHE A 1 100 ? 0.695 2.850 4.611 1.00 95.69 100 PHE A N 1
ATOM 767 C CA . PHE A 1 100 ? -0.479 1.991 4.712 1.00 95.69 100 PHE A CA 1
ATOM 768 C C . PHE A 1 100 ? -1.427 2.189 3.532 1.00 95.69 100 PHE A C 1
ATOM 770 O O . PHE A 1 100 ? -1.814 1.202 2.914 1.00 95.69 100 PHE A O 1
ATOM 777 N N . LYS A 1 101 ? -1.722 3.436 3.145 1.00 94.19 101 LYS A N 1
ATOM 778 C CA . LYS A 1 101 ? -2.515 3.728 1.944 1.00 94.19 101 LYS A CA 1
ATOM 779 C C . LYS A 1 101 ? -1.952 3.050 0.701 1.00 94.19 101 LYS A C 1
ATOM 781 O O . LYS A 1 101 ? -2.695 2.402 -0.027 1.00 94.19 101 LYS A O 1
ATOM 786 N N . ILE A 1 102 ? -0.647 3.167 0.479 1.00 93.06 102 ILE A N 1
ATOM 787 C CA . ILE A 1 102 ? 0.010 2.582 -0.693 1.00 93.06 102 ILE A CA 1
ATOM 788 C C . ILE A 1 102 ? -0.109 1.056 -0.686 1.00 93.06 102 ILE A C 1
ATOM 790 O O . ILE A 1 102 ? -0.354 0.463 -1.734 1.00 93.06 102 ILE A O 1
ATOM 794 N N . ILE A 1 103 ? 0.034 0.415 0.476 1.00 93.88 103 ILE A N 1
ATOM 795 C CA . ILE A 1 103 ? -0.183 -1.031 0.618 1.00 93.88 103 ILE A CA 1
ATOM 796 C C . ILE A 1 103 ? -1.641 -1.373 0.292 1.00 93.88 103 ILE A C 1
ATOM 798 O O . ILE A 1 103 ? -1.889 -2.272 -0.513 1.00 93.88 103 ILE A O 1
ATOM 802 N N . VAL A 1 104 ? -2.599 -0.633 0.863 1.00 93.19 104 VAL A N 1
ATOM 803 C CA . VAL A 1 104 ? -4.028 -0.879 0.639 1.00 93.19 104 VAL A CA 1
ATOM 804 C C . VAL A 1 104 ? -4.385 -0.779 -0.840 1.00 93.19 104 VAL A C 1
ATOM 806 O O . VAL A 1 104 ? -4.927 -1.727 -1.398 1.00 93.19 104 VAL A O 1
ATOM 809 N N . ASP A 1 105 ? -4.003 0.315 -1.495 1.00 89.69 105 ASP A N 1
ATOM 810 C CA . ASP A 1 105 ? -4.341 0.574 -2.897 1.00 89.69 105 ASP A CA 1
ATOM 811 C C . ASP A 1 105 ? -3.714 -0.456 -3.861 1.00 89.69 105 ASP A C 1
ATOM 813 O O . ASP A 1 105 ? -4.190 -0.642 -4.982 1.00 89.69 105 ASP A O 1
ATOM 817 N N . ARG A 1 106 ? -2.622 -1.122 -3.460 1.00 87.81 106 ARG A N 1
ATOM 818 C CA . ARG A 1 106 ? -1.834 -1.984 -4.356 1.00 87.81 106 ARG A CA 1
ATOM 819 C C . ARG A 1 106 ? -2.027 -3.473 -4.148 1.00 87.81 106 ARG A C 1
ATOM 821 O O . ARG A 1 106 ? -1.890 -4.209 -5.130 1.00 87.81 106 ARG A O 1
ATOM 828 N N . SER A 1 107 ? -2.236 -3.919 -2.913 1.00 87.75 107 SER A N 1
ATOM 829 C CA . SER A 1 107 ? -2.207 -5.345 -2.572 1.00 87.75 107 SER A CA 1
ATOM 830 C C . SER A 1 107 ? -3.320 -5.805 -1.643 1.00 87.75 107 SER A C 1
ATOM 832 O O . SER A 1 107 ? -3.575 -7.007 -1.592 1.00 87.75 107 SER A O 1
ATOM 834 N N . LEU A 1 108 ? -3.999 -4.903 -0.931 1.00 88.81 108 LEU A N 1
ATOM 835 C CA . LEU A 1 108 ? -5.007 -5.310 0.041 1.00 88.81 108 LEU A CA 1
ATOM 836 C C . LEU A 1 108 ? -6.398 -5.374 -0.589 1.00 88.81 108 LEU A C 1
ATOM 838 O O . LEU A 1 108 ? -7.067 -4.360 -0.773 1.00 88.81 108 LEU A O 1
ATOM 842 N N . TRP A 1 109 ? -6.861 -6.592 -0.853 1.00 85.44 109 TRP A N 1
ATOM 843 C CA . TRP A 1 109 ? -8.263 -6.853 -1.161 1.00 85.44 109 TRP A CA 1
ATOM 844 C C . TRP A 1 109 ? -8.979 -7.333 0.101 1.00 85.44 109 TRP A C 1
ATOM 846 O O . TRP A 1 109 ? -8.623 -8.371 0.658 1.00 85.44 109 TRP A O 1
ATOM 856 N N . VAL A 1 110 ? -9.979 -6.578 0.556 1.00 88.25 110 VAL A N 1
ATOM 857 C CA . VAL A 1 110 ? -10.820 -6.951 1.702 1.00 88.25 110 VAL A CA 1
ATOM 858 C C . VAL A 1 110 ? -12.207 -7.298 1.184 1.00 88.25 110 VAL A C 1
ATOM 860 O O . VAL A 1 110 ? -12.879 -6.450 0.597 1.00 88.25 110 VAL A O 1
ATOM 863 N N . ASP A 1 111 ? -12.641 -8.534 1.416 1.00 88.19 111 ASP A N 1
ATOM 864 C CA . ASP A 1 111 ? -14.024 -8.934 1.176 1.00 88.19 111 ASP A CA 1
ATOM 865 C C . ASP A 1 111 ? -14.887 -8.480 2.359 1.00 88.19 111 ASP A C 1
ATOM 867 O O . ASP A 1 111 ? -14.916 -9.115 3.416 1.00 88.19 111 ASP A O 1
ATOM 871 N N . ILE A 1 112 ? -15.561 -7.341 2.193 1.00 89.94 112 ILE A N 1
ATOM 872 C CA . ILE A 1 112 ? -16.328 -6.702 3.266 1.00 89.94 112 ILE A CA 1
ATOM 873 C C . ILE A 1 112 ? -17.470 -7.583 3.790 1.00 89.94 112 ILE A C 1
ATOM 875 O O . ILE A 1 112 ? -17.835 -7.475 4.964 1.00 89.94 112 ILE A O 1
ATOM 879 N N . ASP A 1 113 ? -17.993 -8.487 2.958 1.00 89.06 113 ASP A N 1
ATOM 880 C CA . ASP A 1 113 ? -19.088 -9.379 3.332 1.00 89.06 113 ASP A CA 1
ATOM 881 C C . ASP A 1 113 ? -18.621 -10.444 4.333 1.00 89.06 113 ASP A C 1
ATOM 883 O O . ASP A 1 113 ? -19.396 -10.880 5.188 1.00 89.06 113 ASP A O 1
ATOM 887 N N . THR A 1 114 ? -17.332 -10.799 4.291 1.00 89.00 114 THR A N 1
ATOM 888 C CA . THR A 1 114 ? -16.705 -11.742 5.231 1.00 89.00 114 THR A CA 1
ATOM 889 C C . THR A 1 114 ? -16.317 -11.100 6.561 1.00 89.00 114 THR A C 1
ATOM 891 O O . THR A 1 114 ? -16.154 -11.801 7.561 1.00 89.00 114 THR A O 1
ATOM 894 N N . VAL A 1 115 ? -16.206 -9.769 6.615 1.00 91.69 115 VAL A N 1
ATOM 895 C CA . VAL A 1 115 ? -15.857 -9.048 7.844 1.00 91.69 115 VAL A CA 1
ATOM 896 C C . VAL A 1 115 ? -17.054 -9.028 8.791 1.00 91.69 115 VAL A C 1
ATOM 898 O O . VAL A 1 115 ? -18.172 -8.715 8.375 1.00 91.69 115 VAL A O 1
ATOM 901 N N . SER A 1 116 ? -16.827 -9.327 10.073 1.00 91.69 116 SER A N 1
ATOM 902 C CA . SER A 1 116 ? -17.889 -9.404 11.078 1.00 91.69 116 SER A CA 1
ATOM 903 C C . SER A 1 116 ? -18.606 -8.067 11.297 1.00 91.69 116 SER A C 1
ATOM 905 O O . SER A 1 116 ? -17.982 -7.025 11.504 1.00 91.69 116 SER A O 1
ATOM 907 N N . ASP A 1 117 ? -19.938 -8.127 11.327 1.00 92.44 117 ASP A N 1
ATOM 908 C CA . ASP A 1 117 ? -20.818 -7.036 11.771 1.00 92.44 117 ASP A CA 1
ATOM 909 C C . ASP A 1 117 ? -21.308 -7.254 13.218 1.00 92.44 117 ASP A C 1
ATOM 911 O O . ASP A 1 117 ? -22.386 -6.839 13.653 1.00 92.44 117 ASP A O 1
ATOM 915 N N . ASP A 1 118 ? -20.538 -8.012 13.999 1.00 91.56 118 ASP A N 1
ATOM 916 C CA . ASP A 1 118 ? -20.733 -8.164 15.434 1.00 91.56 118 ASP A CA 1
ATOM 917 C C . ASP A 1 118 ? -19.787 -7.259 16.215 1.00 91.56 118 ASP A C 1
ATOM 919 O O . ASP A 1 118 ? -18.584 -7.314 15.975 1.00 91.56 118 ASP A O 1
ATOM 923 N N . PRO A 1 119 ? -20.267 -6.483 17.211 1.00 90.62 119 PRO A N 1
ATOM 924 C CA . PRO A 1 119 ? -19.381 -5.800 18.145 1.00 90.62 119 PRO A CA 1
ATOM 925 C C . PRO A 1 119 ? -18.415 -6.746 18.863 1.00 90.62 119 PRO A C 1
ATOM 927 O O . PRO A 1 119 ? -17.383 -6.305 19.355 1.00 90.62 119 PRO A O 1
ATOM 930 N N . LYS A 1 120 ? -18.724 -8.047 18.933 1.00 88.75 120 LYS A N 1
ATOM 931 C CA . LYS A 1 120 ? -17.844 -9.084 19.485 1.00 88.75 120 LYS A CA 1
ATOM 932 C C . LYS A 1 120 ? -16.867 -9.682 18.465 1.00 88.75 120 LYS A C 1
ATOM 934 O O . LYS A 1 120 ? -16.059 -10.500 18.887 1.00 88.75 120 LYS A O 1
ATOM 939 N N . GLY A 1 121 ? -16.932 -9.293 17.191 1.00 89.94 121 GLY A N 1
ATOM 940 C CA . GLY A 1 121 ? -16.146 -9.889 16.108 1.00 89.94 121 GLY A CA 1
ATOM 941 C C . GLY A 1 121 ? -16.519 -11.345 15.827 1.00 89.94 121 GLY A C 1
ATOM 942 O O . GLY A 1 121 ? -17.521 -11.859 16.343 1.00 89.94 121 GLY A O 1
ATOM 943 N N . HIS A 1 122 ? -15.722 -12.008 14.991 1.00 90.19 122 HIS A N 1
ATOM 944 C CA . HIS A 1 122 ? -15.785 -13.462 14.823 1.00 90.19 122 HIS A CA 1
ATOM 945 C C . HIS A 1 122 ? -15.355 -14.191 16.104 1.00 90.19 122 HIS A C 1
ATOM 947 O O . HIS A 1 122 ? -14.590 -13.680 16.920 1.00 90.19 122 HIS A O 1
ATOM 953 N N . LYS A 1 123 ? -15.914 -15.384 16.336 1.00 82.44 123 LYS A N 1
ATOM 954 C CA . LYS A 1 123 ? -15.610 -16.204 17.534 1.00 82.44 123 LYS A CA 1
ATOM 955 C C . LYS A 1 123 ? -15.076 -17.589 17.199 1.00 82.44 123 LYS A C 1
ATOM 957 O O . LYS A 1 123 ? -14.669 -18.331 18.089 1.00 82.44 123 LYS A O 1
ATOM 962 N N . ASP A 1 124 ? -15.151 -17.944 15.931 1.00 82.25 124 ASP A N 1
ATOM 963 C CA . ASP A 1 124 ? -14.860 -19.236 15.332 1.00 82.25 124 ASP A CA 1
ATOM 964 C C . ASP A 1 124 ? -13.597 -19.196 14.454 1.00 82.25 124 ASP A C 1
ATOM 966 O O . ASP A 1 124 ? -13.276 -20.171 13.782 1.00 82.25 124 ASP A O 1
ATOM 970 N N . ASP A 1 125 ? -12.834 -18.103 14.516 1.00 80.56 125 ASP A N 1
ATOM 971 C CA . ASP A 1 125 ? -11.584 -17.886 13.778 1.00 80.56 125 ASP A CA 1
ATOM 972 C C . ASP A 1 125 ? -10.330 -18.422 14.504 1.00 80.56 125 ASP A C 1
ATOM 974 O O . ASP A 1 125 ? -9.220 -18.389 13.969 1.00 80.56 125 ASP A O 1
ATOM 978 N N . GLY A 1 126 ? -10.488 -18.929 15.732 1.00 84.81 126 GLY A N 1
ATOM 979 C CA . GLY A 1 126 ? -9.384 -19.407 16.567 1.00 84.81 126 GLY A CA 1
ATOM 980 C C . GLY A 1 126 ? -8.471 -18.292 17.093 1.00 84.81 126 GLY A C 1
ATOM 981 O O . GLY A 1 126 ? -7.412 -18.589 17.656 1.00 84.81 126 GLY A O 1
ATOM 982 N N . LEU A 1 127 ? -8.860 -17.023 16.934 1.00 89.69 127 LEU A N 1
ATOM 983 C CA . LEU A 1 127 ? -8.158 -15.874 17.490 1.00 89.69 127 LEU A CA 1
ATOM 984 C C . LEU A 1 127 ? -8.677 -15.545 18.899 1.00 89.69 127 LEU A C 1
ATOM 986 O O . LEU A 1 127 ? -9.747 -15.987 19.324 1.00 89.69 127 LEU A O 1
ATOM 990 N N . PRO A 1 128 ? -7.907 -14.777 19.692 1.00 90.06 128 PRO A N 1
ATOM 991 C CA . PRO A 1 128 ? -8.434 -14.216 20.927 1.00 90.06 128 PRO A CA 1
ATOM 992 C C . PRO A 1 128 ? -9.689 -13.381 20.652 1.00 90.06 128 PRO A C 1
ATOM 994 O O . PRO A 1 128 ? -9.706 -12.621 19.695 1.00 90.06 128 PRO A O 1
ATOM 997 N N . SER A 1 129 ? -10.672 -13.411 21.555 1.00 87.94 129 SER A N 1
ATOM 998 C CA . SER A 1 129 ? -11.986 -12.746 21.406 1.00 87.94 129 SER A CA 1
ATOM 999 C C . SER A 1 129 ? -11.969 -11.225 21.201 1.00 87.94 129 SER A C 1
ATOM 1001 O O . SER A 1 129 ? -13.015 -10.607 21.025 1.00 87.94 129 SER A O 1
ATOM 1003 N N . TYR A 1 130 ? -10.800 -10.602 21.308 1.00 90.44 130 TYR A N 1
ATOM 1004 C CA . TYR A 1 130 ? -10.577 -9.183 21.070 1.00 90.44 130 TYR A CA 1
ATOM 1005 C C . TYR A 1 130 ? -9.855 -8.934 19.738 1.00 90.44 130 TYR A C 1
ATOM 1007 O O . TYR A 1 130 ? -9.377 -7.825 19.521 1.00 90.44 130 TYR A O 1
ATOM 1015 N N . ARG A 1 131 ? -9.694 -9.942 18.877 1.00 94.25 131 ARG A N 1
ATOM 1016 C CA . ARG A 1 131 ? -9.068 -9.839 17.558 1.00 94.25 131 ARG A CA 1
ATOM 1017 C C . ARG A 1 131 ? -9.947 -10.475 16.505 1.00 94.25 131 ARG A C 1
ATOM 1019 O O . ARG A 1 131 ? -10.706 -11.379 16.810 1.00 94.25 131 ARG A O 1
ATOM 1026 N N . ASP A 1 132 ? -9.785 -9.977 15.292 1.00 93.31 132 ASP A N 1
ATOM 1027 C CA . ASP A 1 132 ? -10.454 -10.499 14.110 1.00 93.31 132 ASP A CA 1
ATOM 1028 C C . ASP A 1 132 ? -9.502 -10.362 12.915 1.00 93.31 132 ASP A C 1
ATOM 1030 O O . ASP A 1 132 ? -8.718 -9.403 12.853 1.00 93.31 132 ASP A O 1
ATOM 1034 N N . ILE A 1 133 ? -9.519 -11.321 11.995 1.00 92.12 133 ILE A N 1
ATOM 1035 C CA . ILE A 1 133 ? -8.710 -11.284 10.772 1.00 92.12 133 ILE A CA 1
ATOM 1036 C C . ILE A 1 133 ? -9.540 -10.721 9.626 1.00 92.12 133 ILE A C 1
ATOM 1038 O O . ILE A 1 133 ? -10.645 -11.174 9.358 1.00 92.12 133 ILE A O 1
ATOM 1042 N N . ILE A 1 134 ? -8.985 -9.734 8.923 1.00 91.94 134 ILE A N 1
ATOM 1043 C CA . ILE A 1 134 ? -9.711 -9.048 7.844 1.00 91.94 134 ILE A CA 1
ATOM 1044 C C . ILE A 1 134 ? -9.139 -9.344 6.466 1.00 91.94 134 ILE A C 1
ATOM 1046 O O . ILE A 1 134 ? -9.845 -9.268 5.467 1.00 91.94 134 ILE A O 1
ATOM 1050 N N . ALA A 1 135 ? -7.851 -9.669 6.408 1.00 91.69 135 ALA A N 1
ATOM 1051 C CA . ALA A 1 135 ? -7.161 -10.028 5.185 1.00 91.69 135 ALA A CA 1
ATOM 1052 C C . ALA A 1 135 ? -5.835 -10.715 5.513 1.00 91.69 135 ALA A C 1
ATOM 1054 O O . ALA A 1 135 ? -5.308 -10.612 6.624 1.00 91.69 135 ALA A O 1
ATOM 1055 N N . ARG A 1 136 ? -5.267 -11.374 4.508 1.00 91.81 136 ARG A N 1
ATOM 1056 C CA . ARG A 1 136 ? -3.942 -11.987 4.559 1.00 91.81 136 ARG A CA 1
ATOM 1057 C C . ARG A 1 136 ? -3.147 -11.530 3.344 1.00 91.81 136 ARG A C 1
ATOM 1059 O O . ARG A 1 136 ? -3.656 -11.578 2.229 1.00 91.81 136 ARG A O 1
ATOM 1066 N N . LEU A 1 137 ? -1.920 -11.070 3.574 1.00 91.06 137 LEU A N 1
ATOM 1067 C CA . LEU A 1 137 ? -0.983 -10.676 2.524 1.00 91.06 137 LEU A CA 1
ATOM 1068 C C . LEU A 1 137 ? 0.185 -11.658 2.478 1.00 91.06 137 LEU A C 1
ATOM 1070 O O . LEU A 1 137 ? 0.862 -11.860 3.484 1.00 91.06 137 LEU A O 1
ATOM 1074 N N . ASP A 1 138 ? 0.458 -12.228 1.310 1.00 90.62 138 ASP A N 1
ATOM 1075 C CA . ASP A 1 138 ? 1.552 -13.183 1.129 1.00 90.62 138 ASP A CA 1
ATOM 1076 C C . ASP A 1 138 ? 2.871 -12.458 0.856 1.00 90.62 138 ASP A C 1
ATOM 1078 O O . ASP A 1 138 ? 3.045 -11.854 -0.200 1.00 90.62 138 ASP A O 1
ATOM 1082 N N . THR A 1 139 ? 3.830 -12.493 1.782 1.00 88.56 139 THR A N 1
ATOM 1083 C CA . THR A 1 139 ? 5.186 -11.986 1.511 1.00 88.56 139 THR A CA 1
ATOM 1084 C C . THR A 1 139 ? 6.149 -13.143 1.228 1.00 88.56 139 THR A C 1
ATOM 1086 O O . THR A 1 139 ? 5.862 -14.285 1.598 1.00 88.56 139 THR A O 1
ATOM 1089 N N . PRO A 1 140 ? 7.312 -12.886 0.595 1.00 85.06 140 PRO A N 1
ATOM 1090 C CA . PRO A 1 140 ? 8.357 -13.900 0.426 1.00 85.06 140 PRO A CA 1
ATOM 1091 C C . PRO A 1 140 ? 8.820 -14.533 1.749 1.00 85.06 140 PRO A C 1
ATOM 1093 O O . PRO A 1 140 ? 9.207 -15.699 1.762 1.00 85.06 140 PRO A O 1
ATOM 1096 N N . ASP A 1 141 ? 8.733 -13.784 2.852 1.00 86.06 141 ASP A N 1
ATOM 1097 C CA . ASP A 1 141 ? 9.115 -14.227 4.199 1.00 86.06 141 ASP A CA 1
ATOM 1098 C C . ASP A 1 141 ? 7.980 -14.950 4.951 1.00 86.06 141 ASP A C 1
ATOM 1100 O O . ASP A 1 141 ? 8.184 -15.452 6.060 1.00 86.06 141 ASP A O 1
ATOM 1104 N N . GLY A 1 142 ? 6.779 -15.005 4.368 1.00 89.19 142 GLY A N 1
ATOM 1105 C CA . GLY A 1 142 ? 5.604 -15.678 4.917 1.00 89.19 142 GLY A CA 1
ATOM 1106 C C . GLY A 1 142 ? 4.342 -14.815 4.913 1.00 89.19 142 GLY A C 1
ATOM 1107 O O . GLY A 1 142 ? 4.373 -13.596 4.773 1.00 89.19 142 GLY A O 1
ATOM 1108 N N . ALA A 1 143 ? 3.189 -15.456 5.089 1.00 91.44 143 ALA A N 1
ATOM 1109 C CA . ALA A 1 143 ? 1.920 -14.744 5.144 1.00 91.44 143 ALA A CA 1
ATOM 1110 C C . ALA A 1 143 ? 1.838 -13.813 6.370 1.00 91.44 143 ALA A C 1
ATOM 1112 O O . ALA A 1 143 ? 2.153 -14.202 7.500 1.00 91.44 143 ALA A O 1
ATOM 1113 N N . VAL A 1 144 ? 1.374 -12.584 6.145 1.00 93.75 144 VAL A N 1
ATOM 1114 C CA . VAL A 1 144 ? 1.115 -11.579 7.176 1.00 93.75 144 VAL A CA 1
ATOM 1115 C C . VAL A 1 144 ? -0.390 -11.372 7.295 1.00 93.75 144 VAL A C 1
ATOM 1117 O O . VAL A 1 144 ? -1.045 -10.901 6.365 1.00 93.75 144 VAL A O 1
ATOM 1120 N N . ASP A 1 145 ? -0.931 -11.699 8.466 1.00 93.69 145 ASP A N 1
ATOM 1121 C CA . ASP A 1 145 ? -2.334 -11.449 8.787 1.00 93.69 145 ASP A CA 1
ATOM 1122 C C . ASP A 1 145 ? -2.552 -9.967 9.104 1.00 93.69 145 ASP A C 1
ATOM 1124 O O . ASP A 1 145 ? -1.896 -9.389 9.978 1.00 93.69 145 ASP A O 1
ATOM 1128 N N . ILE A 1 146 ? -3.513 -9.366 8.411 1.00 94.88 146 ILE A N 1
ATOM 1129 C CA . ILE A 1 146 ? -4.024 -8.033 8.697 1.00 94.88 146 ILE A CA 1
ATOM 1130 C C . ILE A 1 146 ? -5.157 -8.212 9.697 1.00 94.88 146 ILE A C 1
ATOM 1132 O O . ILE A 1 146 ? -6.221 -8.747 9.387 1.00 94.88 146 ILE A O 1
ATOM 1136 N N . LEU A 1 147 ? -4.882 -7.800 10.928 1.00 94.94 147 LEU A N 1
ATOM 1137 C CA . LEU A 1 147 ? -5.753 -8.023 12.072 1.00 94.94 147 LEU A CA 1
ATOM 1138 C C . LEU A 1 147 ? -6.389 -6.720 12.538 1.00 94.94 147 LEU A C 1
ATOM 1140 O O . LEU A 1 147 ? -5.740 -5.667 12.572 1.00 94.94 147 LEU A O 1
ATOM 1144 N N . MET A 1 148 ? -7.618 -6.835 13.011 1.00 95.94 148 MET A N 1
ATOM 1145 C CA . MET A 1 148 ? -8.278 -5.855 13.852 1.00 95.94 148 MET A CA 1
ATOM 1146 C C . MET A 1 148 ? -8.204 -6.254 15.318 1.00 95.94 148 MET A C 1
ATOM 1148 O O . MET A 1 148 ? -7.933 -7.402 15.671 1.00 95.94 148 MET A O 1
ATOM 1152 N N . GLN A 1 149 ? -8.414 -5.271 16.182 1.00 95.81 149 GLN A N 1
ATOM 1153 C CA . GLN A 1 149 ? -8.375 -5.421 17.617 1.00 95.81 149 GLN A CA 1
ATOM 1154 C C . GLN A 1 149 ? -9.470 -4.586 18.279 1.00 95.81 149 GLN A C 1
ATOM 1156 O O . GLN A 1 149 ? -9.635 -3.406 17.976 1.00 95.81 149 GLN A O 1
ATOM 1161 N N . HIS A 1 150 ? -10.176 -5.198 19.220 1.00 94.88 150 HIS A N 1
ATOM 1162 C CA . HIS A 1 150 ? -11.140 -4.558 20.095 1.00 94.88 150 HIS A CA 1
ATOM 1163 C C . HIS A 1 150 ? -10.402 -3.930 21.278 1.00 94.88 150 HIS A C 1
ATOM 1165 O O . HIS A 1 150 ? -9.708 -4.611 22.041 1.00 94.88 150 HIS A O 1
ATOM 1171 N N . VAL A 1 151 ? -10.490 -2.610 21.400 1.00 93.75 151 VAL A N 1
ATOM 1172 C CA . VAL A 1 151 ? -9.650 -1.821 22.299 1.00 93.75 151 VAL A CA 1
ATOM 1173 C C . VAL A 1 151 ? -10.488 -0.868 23.145 1.00 93.75 151 VAL A C 1
ATOM 1175 O O . VAL A 1 151 ? -11.452 -0.311 22.632 1.00 93.75 151 VAL A O 1
ATOM 1178 N N . PRO A 1 152 ? -10.128 -0.633 24.420 1.00 91.69 152 PRO A N 1
ATOM 1179 C CA . PRO A 1 152 ? -10.756 0.412 25.220 1.00 91.69 152 PRO A CA 1
ATOM 1180 C C . PRO A 1 152 ? -10.654 1.782 24.539 1.00 91.69 152 PRO A C 1
ATOM 1182 O O . PRO A 1 152 ? -9.579 2.161 24.069 1.00 91.69 152 PRO A O 1
ATOM 1185 N N . ASP A 1 153 ? -11.753 2.532 24.527 1.00 86.12 153 ASP A N 1
ATOM 1186 C CA . ASP A 1 153 ? -11.845 3.868 23.917 1.00 86.12 153 ASP A CA 1
ATOM 1187 C C . ASP A 1 153 ? -11.381 5.012 24.847 1.00 86.12 153 ASP A C 1
ATOM 1189 O O . ASP A 1 153 ? -11.322 6.170 24.437 1.00 86.12 153 ASP A O 1
ATOM 1193 N N . GLY A 1 154 ? -11.060 4.695 26.108 1.00 82.38 154 GLY A N 1
ATOM 1194 C CA . GLY A 1 154 ? -10.697 5.659 27.156 1.00 82.38 154 GLY A CA 1
ATOM 1195 C C . GLY A 1 154 ? -11.884 6.379 27.815 1.00 82.38 154 GLY A C 1
ATOM 1196 O O . GLY A 1 154 ? -11.687 7.079 28.804 1.00 82.38 154 GLY A O 1
ATOM 1197 N N . LYS A 1 155 ? -13.108 6.181 27.315 1.00 82.38 155 LYS A N 1
ATOM 1198 C CA . LYS A 1 155 ? -14.375 6.734 27.826 1.00 82.38 155 LYS A CA 1
ATOM 1199 C C . LYS A 1 155 ? -15.261 5.670 28.495 1.00 82.38 155 LYS A C 1
ATOM 1201 O O . LYS A 1 155 ? -16.381 5.967 28.897 1.00 82.38 155 LYS A O 1
ATOM 1206 N N . GLY A 1 156 ? -14.752 4.445 28.645 1.00 78.25 156 GLY A N 1
ATOM 1207 C CA . GLY A 1 156 ? -15.448 3.314 29.270 1.00 78.25 156 GLY A CA 1
ATOM 1208 C C . GLY A 1 156 ? -16.122 2.367 28.271 1.00 78.25 156 GLY A C 1
ATOM 1209 O O . GLY A 1 156 ? -16.678 1.350 28.684 1.00 78.25 156 GLY A O 1
ATOM 1210 N N . GLY A 1 157 ? -16.044 2.669 26.975 1.00 86.81 157 GLY A N 1
ATOM 1211 C CA . GLY A 1 157 ? -16.450 1.802 25.880 1.00 86.81 157 GLY A CA 1
ATOM 1212 C C . GLY A 1 157 ? -15.276 1.028 25.281 1.00 86.81 157 GLY A C 1
ATOM 1213 O O . GLY A 1 157 ? -14.134 1.076 25.749 1.00 86.81 157 GLY A O 1
ATOM 1214 N N . HIS A 1 158 ? -15.578 0.275 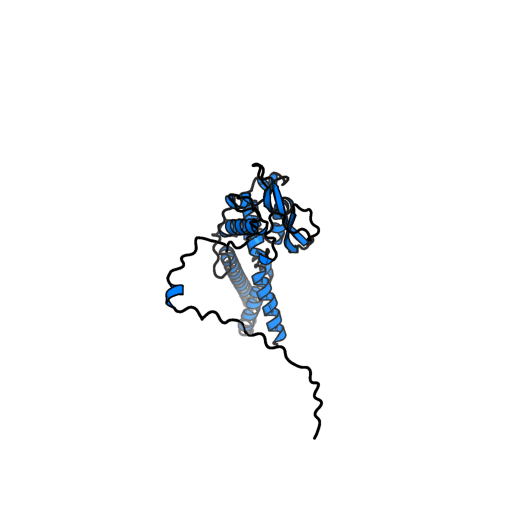24.230 1.00 90.38 158 HIS A N 1
ATOM 1215 C CA . HIS A 1 158 ? -14.584 -0.397 23.408 1.00 90.38 158 HIS A CA 1
ATOM 1216 C C . HIS A 1 158 ? -14.892 -0.135 21.936 1.00 90.38 158 HIS A C 1
ATOM 1218 O O . HIS A 1 158 ? -16.053 -0.003 21.551 1.00 90.38 158 HIS A O 1
ATOM 1224 N N . VAL A 1 159 ? -13.836 -0.045 21.137 1.00 94.88 159 VAL A N 1
ATOM 1225 C CA . VAL A 1 159 ? -13.886 0.240 19.706 1.00 94.88 159 VAL A CA 1
ATOM 1226 C C . VAL A 1 159 ? -12.969 -0.710 18.955 1.00 94.88 159 VAL A C 1
ATOM 1228 O O . VAL A 1 159 ? -11.946 -1.153 19.477 1.00 94.88 159 VAL A O 1
ATOM 1231 N N . TRP A 1 160 ? -13.311 -1.013 17.713 1.00 96.25 160 TRP A N 1
ATOM 1232 C CA . TRP A 1 160 ? -12.477 -1.793 16.816 1.00 96.25 160 TRP A CA 1
ATOM 1233 C C . TRP A 1 160 ? -11.477 -0.896 16.093 1.00 96.25 160 TRP A C 1
ATOM 1235 O O . TRP A 1 160 ? -11.837 0.121 15.502 1.00 96.25 160 TRP A O 1
ATOM 1245 N N . LYS A 1 161 ? -10.203 -1.278 16.128 1.00 96.75 161 LYS A N 1
ATOM 1246 C CA . LYS A 1 161 ? -9.104 -0.607 15.426 1.00 96.75 161 LYS A CA 1
ATOM 1247 C C . LYS A 1 161 ? -8.233 -1.627 14.713 1.00 96.75 161 LYS A C 1
ATOM 1249 O O . LYS A 1 161 ? -8.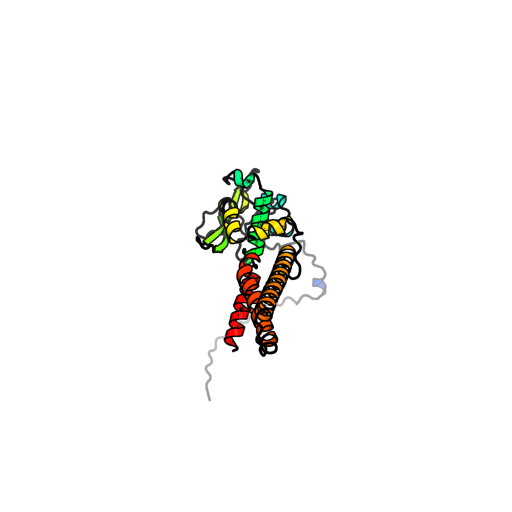224 -2.797 15.082 1.00 96.75 161 LYS A O 1
ATOM 1254 N N . LEU A 1 162 ? -7.457 -1.202 13.727 1.00 96.62 162 LEU A N 1
ATOM 1255 C CA . LEU A 1 162 ? -6.386 -2.011 13.166 1.00 96.62 162 LEU A CA 1
ATOM 1256 C C . LEU A 1 162 ? -5.384 -2.343 14.275 1.00 96.62 162 LEU A C 1
ATOM 1258 O O . LEU A 1 162 ? -4.929 -1.450 14.987 1.00 96.62 162 LEU A O 1
ATOM 1262 N N . SER A 1 163 ? -5.068 -3.624 14.448 1.00 96.62 163 SER A N 1
ATOM 1263 C CA . SER A 1 163 ? -4.272 -4.078 15.586 1.00 96.62 163 SER A CA 1
ATOM 1264 C C . SER A 1 163 ? -2.873 -3.462 15.584 1.00 96.62 163 SER A C 1
ATOM 1266 O O . SER A 1 163 ? -2.272 -3.253 14.528 1.00 96.62 163 SER A O 1
ATOM 1268 N N . ASN A 1 164 ? -2.293 -3.280 16.767 1.00 95.06 164 ASN A N 1
ATOM 1269 C CA . ASN A 1 164 ? -0.910 -2.825 16.895 1.00 95.06 164 ASN A CA 1
ATOM 1270 C C . ASN A 1 164 ? 0.099 -3.760 16.198 1.00 95.06 164 ASN A C 1
ATOM 1272 O O . ASN A 1 164 ? 1.142 -3.323 15.704 1.00 95.06 164 ASN A O 1
ATOM 1276 N N . ARG A 1 165 ? -0.225 -5.057 16.104 1.00 94.19 165 ARG A N 1
ATOM 1277 C CA . ARG A 1 165 ? 0.551 -6.050 15.354 1.00 94.19 165 ARG A CA 1
ATOM 1278 C C . ARG A 1 165 ? 0.532 -5.761 13.855 1.00 94.19 165 ARG A C 1
ATOM 1280 O O . ARG A 1 165 ? 1.565 -5.900 13.217 1.00 94.19 165 ARG A O 1
ATOM 1287 N N . THR A 1 166 ? -0.599 -5.332 13.310 1.00 94.94 166 THR A N 1
ATOM 1288 C CA . THR A 1 166 ? -0.702 -4.899 11.913 1.00 94.94 166 THR A CA 1
ATOM 1289 C C . THR A 1 166 ? 0.045 -3.583 11.704 1.00 94.94 166 THR A C 1
ATOM 1291 O O . THR A 1 166 ? 0.861 -3.483 10.795 1.00 94.94 166 THR A O 1
ATOM 1294 N N . VAL A 1 167 ? -0.170 -2.599 12.586 1.00 95.81 167 VAL A N 1
ATOM 1295 C CA . VAL A 1 167 ? 0.445 -1.263 12.488 1.00 95.81 167 VAL A CA 1
ATOM 1296 C C . VAL A 1 167 ? 1.975 -1.349 12.508 1.00 95.81 167 VAL A C 1
ATOM 1298 O O . VAL A 1 167 ? 2.647 -0.774 11.660 1.00 95.81 167 VAL A O 1
ATOM 1301 N N . SER A 1 168 ? 2.541 -2.154 13.410 1.00 94.88 168 SER A N 1
ATOM 1302 C CA . SER A 1 168 ? 3.994 -2.386 13.482 1.00 94.88 168 SER A CA 1
ATOM 1303 C C . SER A 1 168 ? 4.582 -3.130 12.275 1.00 94.88 168 SER A C 1
ATOM 1305 O O . SER A 1 168 ? 5.798 -3.124 12.091 1.00 94.88 168 SER A O 1
ATOM 1307 N N . LYS A 1 169 ? 3.748 -3.768 11.445 1.00 94.81 169 LYS A N 1
ATOM 1308 C CA . LYS A 1 169 ? 4.165 -4.459 10.218 1.00 94.81 169 LYS A CA 1
ATOM 1309 C C . LYS A 1 169 ? 4.036 -3.600 8.964 1.00 94.81 169 LYS A C 1
ATOM 1311 O O . LYS A 1 169 ? 4.539 -4.023 7.929 1.00 94.81 169 LYS A O 1
ATOM 1316 N N . ILE A 1 170 ? 3.442 -2.405 9.047 1.00 95.31 170 ILE A N 1
ATOM 1317 C CA . ILE A 1 170 ? 3.300 -1.491 7.903 1.00 95.31 170 ILE A CA 1
ATOM 1318 C C . ILE A 1 170 ? 4.648 -1.217 7.213 1.00 95.31 170 ILE A C 1
ATOM 1320 O O . ILE A 1 170 ? 4.699 -1.416 6.002 1.00 95.31 170 ILE A O 1
ATOM 1324 N N . PRO A 1 171 ? 5.751 -0.869 7.911 1.00 94.06 171 PRO A N 1
ATOM 1325 C CA . PRO A 1 171 ? 7.023 -0.592 7.235 1.00 94.06 171 PRO A CA 1
ATOM 1326 C C . PRO A 1 171 ? 7.571 -1.809 6.478 1.00 94.06 171 PRO A C 1
ATOM 1328 O O . PRO A 1 171 ? 7.978 -1.698 5.327 1.00 94.06 171 PRO A O 1
ATOM 1331 N N . LEU A 1 172 ? 7.490 -2.997 7.087 1.00 93.38 172 LEU A N 1
ATOM 1332 C CA . LEU A 1 172 ? 7.902 -4.252 6.451 1.00 93.38 172 LEU A CA 1
ATOM 1333 C C . LEU A 1 172 ? 7.051 -4.554 5.213 1.00 93.38 172 LEU A C 1
ATOM 1335 O O . LEU A 1 172 ? 7.568 -4.962 4.177 1.00 93.38 172 LEU A O 1
ATOM 1339 N N . LEU A 1 173 ? 5.735 -4.356 5.297 1.00 93.62 173 LEU A N 1
ATOM 1340 C CA . LEU A 1 173 ? 4.848 -4.528 4.148 1.00 93.62 173 LEU A CA 1
ATOM 1341 C C . LEU A 1 173 ? 5.144 -3.486 3.063 1.00 93.62 173 LEU A C 1
ATOM 1343 O O . LEU A 1 173 ? 5.075 -3.810 1.881 1.00 93.62 173 LEU A O 1
ATOM 1347 N N . TYR A 1 174 ? 5.524 -2.266 3.438 1.00 93.25 174 TYR A N 1
ATOM 1348 C CA . TYR A 1 174 ? 5.869 -1.208 2.496 1.00 93.25 174 TYR A CA 1
ATOM 1349 C C . TYR A 1 174 ? 7.135 -1.526 1.692 1.00 93.25 174 TYR A C 1
ATOM 1351 O O . TYR A 1 174 ? 7.177 -1.248 0.496 1.00 93.25 174 TYR A O 1
ATOM 1359 N N . GLU A 1 175 ? 8.131 -2.178 2.293 1.00 91.69 175 GLU A N 1
ATOM 1360 C CA . GLU A 1 175 ? 9.323 -2.648 1.568 1.00 91.69 175 GLU A CA 1
ATOM 1361 C C . GLU A 1 175 ? 8.970 -3.613 0.424 1.00 91.69 175 GLU A C 1
ATOM 1363 O O . GLU A 1 175 ? 9.597 -3.587 -0.634 1.00 91.69 175 GLU A O 1
ATOM 1368 N N . HIS A 1 176 ? 7.930 -4.428 0.611 1.00 90.06 176 HIS A N 1
ATOM 1369 C CA . HIS A 1 176 ? 7.506 -5.443 -0.355 1.00 90.06 176 HIS A CA 1
ATOM 1370 C C . HIS A 1 176 ? 6.474 -4.927 -1.364 1.00 90.06 176 HIS A C 1
ATOM 1372 O O . HIS A 1 176 ? 6.515 -5.275 -2.546 1.00 90.06 176 HIS A O 1
ATOM 1378 N N . TYR A 1 177 ? 5.532 -4.109 -0.895 1.00 89.75 177 TYR A N 1
ATOM 1379 C CA . TYR A 1 177 ? 4.352 -3.692 -1.649 1.00 89.75 177 TYR A CA 1
ATOM 1380 C C . TYR A 1 177 ? 4.374 -2.225 -2.078 1.00 89.75 177 TYR A C 1
ATOM 1382 O O . TYR A 1 177 ? 3.528 -1.831 -2.880 1.00 89.75 177 TYR A O 1
ATOM 1390 N N . GLY A 1 178 ? 5.311 -1.420 -1.580 1.00 90.44 178 GLY A N 1
AT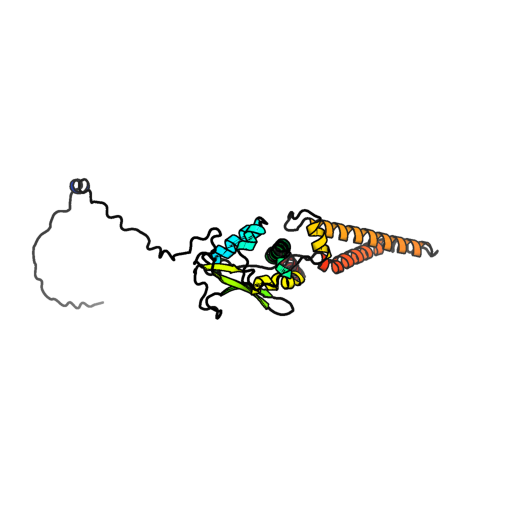OM 1391 C CA . GLY A 1 178 ? 5.425 0.008 -1.865 1.00 90.44 178 GLY A CA 1
ATOM 1392 C C . GLY A 1 178 ? 5.909 0.338 -3.280 1.00 90.44 178 GLY A C 1
ATOM 1393 O O . GLY A 1 178 ? 5.945 -0.500 -4.185 1.00 90.44 178 GLY A O 1
ATOM 1394 N N . TYR A 1 179 ? 6.281 1.602 -3.489 1.00 88.19 179 TYR A N 1
ATOM 1395 C CA . TYR A 1 179 ? 6.726 2.101 -4.797 1.00 88.19 179 TYR A CA 1
ATOM 1396 C C . TYR A 1 179 ? 8.219 1.872 -5.089 1.00 88.19 179 TYR A C 1
ATOM 1398 O O . TYR A 1 179 ? 8.654 2.099 -6.220 1.00 88.19 179 TYR A O 1
ATOM 1406 N N . GLY A 1 180 ? 8.995 1.397 -4.108 1.00 87.31 180 GLY A N 1
ATOM 1407 C CA . GLY A 1 180 ? 10.459 1.352 -4.174 1.00 87.31 180 GLY A CA 1
ATOM 1408 C C . GLY A 1 180 ? 11.089 2.749 -4.089 1.00 87.31 180 GLY A C 1
ATOM 1409 O O . GLY A 1 180 ? 10.390 3.758 -4.103 1.00 87.31 180 GLY A O 1
ATOM 1410 N N . GLU A 1 181 ? 12.418 2.838 -4.013 1.00 87.62 181 GLU A N 1
ATOM 1411 C CA . GLU A 1 181 ? 13.104 4.114 -3.730 1.00 87.62 181 GLU A CA 1
ATOM 1412 C C . GLU A 1 181 ? 12.853 5.211 -4.777 1.00 87.62 181 GLU A C 1
ATOM 1414 O O . GLU A 1 181 ? 12.603 6.368 -4.437 1.00 87.62 181 GLU A O 1
ATOM 1419 N N . LEU A 1 182 ? 12.949 4.867 -6.067 1.00 86.94 182 LEU A N 1
ATOM 1420 C CA . LEU A 1 182 ? 12.743 5.830 -7.153 1.00 86.94 182 LEU A CA 1
ATOM 1421 C C . LEU A 1 182 ? 11.269 6.215 -7.287 1.00 86.94 182 LEU A C 1
ATOM 1423 O O . LEU A 1 182 ? 10.964 7.395 -7.463 1.00 86.94 182 LEU A O 1
ATOM 1427 N N . GLY A 1 183 ? 10.368 5.235 -7.179 1.00 88.69 183 GLY A N 1
ATOM 1428 C CA . GLY A 1 183 ? 8.930 5.474 -7.232 1.00 88.69 183 GLY A CA 1
ATOM 1429 C C . GLY A 1 183 ? 8.460 6.352 -6.076 1.00 88.69 183 GLY A C 1
ATOM 1430 O O . GLY A 1 183 ? 7.714 7.295 -6.311 1.00 88.69 183 GLY A O 1
ATOM 1431 N N . ASP A 1 184 ? 8.974 6.126 -4.863 1.00 90.56 184 ASP A N 1
ATOM 1432 C CA . ASP A 1 184 ? 8.638 6.932 -3.686 1.00 90.56 184 ASP A CA 1
ATOM 1433 C C . ASP A 1 184 ? 9.093 8.392 -3.823 1.00 90.56 184 ASP A C 1
ATOM 1435 O O . ASP A 1 184 ? 8.331 9.325 -3.564 1.00 90.56 184 ASP A O 1
ATOM 1439 N N . LYS A 1 185 ? 10.323 8.613 -4.308 1.00 91.44 185 LYS A N 1
ATOM 1440 C CA . LYS A 1 185 ? 10.829 9.967 -4.585 1.00 91.44 185 LYS A CA 1
ATOM 1441 C C . LYS A 1 185 ? 9.948 10.689 -5.601 1.00 91.44 185 LYS A C 1
ATOM 1443 O O . LYS A 1 185 ? 9.582 11.843 -5.385 1.00 91.44 185 LYS A O 1
ATOM 1448 N N . LEU A 1 186 ? 9.585 10.013 -6.691 1.00 90.69 186 LEU A N 1
ATOM 1449 C CA . LEU A 1 186 ? 8.729 10.597 -7.721 1.00 90.69 186 LEU A CA 1
ATOM 1450 C C . LEU A 1 186 ? 7.300 10.830 -7.220 1.00 90.69 186 LEU A C 1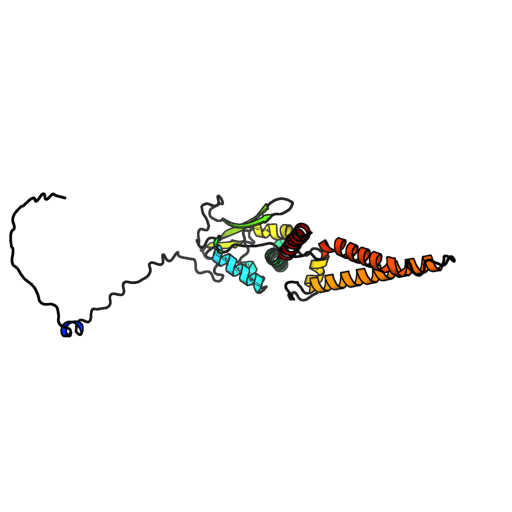
ATOM 1452 O O . LEU A 1 186 ? 6.732 11.873 -7.537 1.00 90.69 186 LEU A O 1
ATOM 1456 N N . SER A 1 187 ? 6.733 9.927 -6.412 1.00 91.38 187 SER A N 1
ATOM 1457 C CA . SER A 1 187 ? 5.388 10.101 -5.850 1.00 91.38 187 SER A CA 1
ATOM 1458 C C . SER A 1 187 ? 5.301 11.273 -4.876 1.00 91.38 187 SER A C 1
ATOM 1460 O O . SER A 1 187 ? 4.245 11.877 -4.763 1.00 91.38 187 SER A O 1
ATOM 1462 N N . ARG A 1 188 ? 6.402 11.632 -4.199 1.00 91.62 188 ARG A N 1
ATOM 1463 C CA . ARG A 1 188 ? 6.462 12.831 -3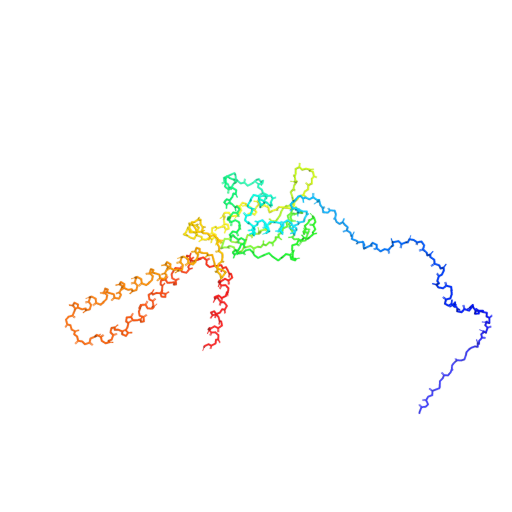.342 1.00 91.62 188 ARG A CA 1
ATOM 1464 C C . ARG A 1 188 ? 6.601 14.130 -4.142 1.00 91.62 188 ARG A C 1
ATOM 1466 O O . ARG A 1 188 ? 6.145 15.175 -3.695 1.00 91.62 188 ARG A O 1
ATOM 1473 N N . MET A 1 189 ? 7.272 14.084 -5.294 1.00 92.88 189 MET A N 1
ATOM 1474 C CA . MET A 1 189 ? 7.514 15.264 -6.137 1.00 92.88 189 MET A CA 1
ATOM 1475 C C . MET A 1 189 ? 6.343 15.591 -7.063 1.00 92.88 189 MET A C 1
ATOM 1477 O O . MET A 1 189 ? 6.184 16.741 -7.472 1.00 92.88 189 MET A O 1
ATOM 1481 N N . LEU A 1 190 ? 5.568 14.580 -7.445 1.00 92.50 190 LEU A N 1
ATOM 1482 C CA . LEU A 1 190 ? 4.495 14.703 -8.419 1.00 92.50 190 LEU A CA 1
ATOM 1483 C C . LEU A 1 190 ? 3.129 14.602 -7.741 1.00 92.50 190 LEU A C 1
ATOM 1485 O O . LEU A 1 190 ? 2.987 13.900 -6.744 1.00 92.50 190 LEU A O 1
ATOM 1489 N N . PRO A 1 191 ? 2.096 15.246 -8.305 1.00 89.69 191 PRO A N 1
ATOM 1490 C CA . PRO A 1 191 ? 0.738 15.062 -7.827 1.00 89.69 191 PRO A CA 1
ATOM 1491 C C . PRO A 1 191 ? 0.323 13.591 -7.909 1.00 89.69 191 PRO A C 1
ATOM 1493 O O . PRO A 1 191 ? 0.457 12.945 -8.949 1.00 89.69 191 PRO A O 1
ATOM 1496 N N . GLU A 1 192 ? -0.256 13.079 -6.834 1.00 83.88 192 GLU A N 1
ATOM 1497 C CA . GLU A 1 192 ? -0.870 11.753 -6.776 1.00 83.88 192 GLU A CA 1
ATOM 1498 C C . GLU A 1 192 ? -2.242 11.760 -7.490 1.00 83.88 192 GLU A C 1
ATOM 1500 O O . GLU A 1 192 ? -3.271 11.475 -6.885 1.00 83.88 192 GLU A O 1
ATOM 1505 N N . TYR A 1 193 ? -2.297 12.143 -8.766 1.00 87.44 193 TYR A N 1
ATOM 1506 C CA . TYR A 1 193 ? -3.491 11.950 -9.594 1.00 87.44 193 TYR A CA 1
ATOM 1507 C C . TYR A 1 193 ? -3.397 10.626 -10.344 1.00 87.44 193 TYR A C 1
ATOM 1509 O O . TYR A 1 193 ? -2.317 10.213 -10.773 1.00 87.44 193 TYR A O 1
ATOM 1517 N N . GLU A 1 194 ? -4.540 9.978 -10.526 1.00 86.00 194 GLU A N 1
ATOM 1518 C CA . GLU A 1 194 ? -4.655 8.776 -11.340 1.00 86.00 194 GLU A CA 1
ATOM 1519 C C . GLU A 1 194 ? -5.201 9.137 -12.718 1.00 86.00 194 GLU A C 1
ATOM 1521 O O . GLU A 1 194 ? -6.234 9.792 -12.856 1.00 86.00 194 GLU A O 1
ATOM 1526 N N . ILE A 1 195 ? -4.489 8.707 -13.755 1.00 85.94 195 ILE A N 1
ATOM 1527 C CA . ILE A 1 195 ? -4.868 8.871 -15.154 1.00 85.94 195 ILE A CA 1
ATOM 1528 C C . ILE A 1 195 ? -4.850 7.479 -15.775 1.00 85.94 195 ILE A C 1
ATOM 1530 O O . ILE A 1 195 ? -3.799 6.839 -15.833 1.00 85.94 195 ILE A O 1
ATOM 1534 N N . LEU A 1 196 ? -6.015 7.010 -16.236 1.00 85.44 196 LEU A N 1
ATOM 1535 C CA . LEU A 1 196 ? -6.201 5.669 -16.814 1.00 85.44 196 LEU A CA 1
ATOM 1536 C C . LEU A 1 196 ? -5.755 4.530 -15.870 1.00 85.44 196 LEU A C 1
ATOM 1538 O O . LEU A 1 196 ? -5.179 3.541 -16.317 1.00 85.44 196 LEU A O 1
ATOM 1542 N N . GLY A 1 197 ? -5.993 4.679 -14.561 1.00 80.62 197 GLY A N 1
ATOM 1543 C CA . GLY A 1 197 ? -5.623 3.678 -13.550 1.00 80.62 197 GLY A CA 1
ATOM 1544 C C . GLY A 1 197 ? -4.125 3.613 -13.226 1.00 80.62 197 GLY A C 1
ATOM 1545 O O . GLY A 1 197 ? -3.685 2.672 -12.570 1.00 80.62 197 GLY A O 1
ATOM 1546 N N . MET A 1 198 ? -3.333 4.589 -13.684 1.00 83.06 198 MET A N 1
ATOM 1547 C CA . MET A 1 198 ? -1.922 4.746 -13.323 1.00 83.06 198 MET A CA 1
ATOM 1548 C C . MET A 1 198 ? -1.664 6.125 -12.725 1.00 83.06 198 MET A C 1
ATOM 1550 O O . MET A 1 198 ? -2.215 7.131 -13.175 1.00 83.06 198 MET A O 1
ATOM 1554 N N . LEU A 1 199 ? -0.785 6.180 -11.730 1.00 89.44 199 LEU A N 1
ATOM 1555 C CA . LEU A 1 199 ? -0.395 7.426 -11.076 1.00 89.44 199 LEU A CA 1
ATOM 1556 C C . LEU A 1 199 ? 0.445 8.288 -12.028 1.00 89.44 199 LEU A C 1
ATOM 1558 O O . LEU A 1 199 ? 1.231 7.768 -12.823 1.00 89.44 199 LEU A O 1
ATOM 1562 N N . VAL A 1 200 ? 0.343 9.616 -11.924 1.00 92.12 200 VAL A N 1
ATOM 1563 C CA . VAL A 1 200 ? 1.134 10.560 -12.748 1.00 92.12 200 VAL A CA 1
ATOM 1564 C C . VAL A 1 200 ? 2.630 10.243 -12.707 1.00 92.12 200 VAL A C 1
ATOM 1566 O O . VAL A 1 200 ? 3.302 10.283 -13.738 1.00 92.12 200 VAL A O 1
ATOM 1569 N N . TRP A 1 201 ? 3.166 9.871 -11.543 1.00 91.25 201 TRP A N 1
ATOM 1570 C CA . TRP A 1 201 ? 4.579 9.520 -11.425 1.00 91.25 201 TRP A CA 1
ATOM 1571 C C . TRP A 1 201 ? 4.967 8.299 -12.265 1.00 91.25 201 TRP A C 1
ATOM 1573 O O . TRP A 1 201 ? 6.063 8.276 -12.822 1.00 91.25 201 TRP A O 1
ATOM 1583 N N . GLN A 1 202 ? 4.064 7.329 -12.430 1.00 90.31 202 GLN A N 1
ATOM 1584 C CA . GLN A 1 202 ? 4.287 6.153 -13.274 1.00 90.31 202 GLN A CA 1
ATOM 1585 C C . GLN A 1 202 ? 4.342 6.548 -14.750 1.00 90.31 202 GLN A C 1
ATOM 1587 O O . GLN A 1 202 ? 5.200 6.053 -15.478 1.00 90.31 202 GLN A O 1
ATOM 1592 N N . TRP A 1 203 ? 3.494 7.488 -15.182 1.00 90.56 203 TRP A N 1
ATOM 1593 C CA . TRP A 1 203 ? 3.547 8.055 -16.533 1.00 90.56 203 TRP A CA 1
ATOM 1594 C C . TRP A 1 203 ? 4.865 8.777 -16.807 1.00 90.56 203 TRP A C 1
ATOM 1596 O O . TRP A 1 203 ? 5.467 8.578 -17.863 1.00 90.56 203 TRP A O 1
ATOM 1606 N N . VAL A 1 204 ? 5.344 9.577 -15.850 1.00 91.12 204 VAL A N 1
ATOM 1607 C CA . VAL A 1 204 ? 6.645 10.256 -15.954 1.00 91.12 204 VAL A CA 1
ATOM 1608 C C . VAL A 1 204 ? 7.782 9.239 -16.041 1.00 91.12 204 VAL A C 1
ATOM 1610 O O . VAL A 1 204 ? 8.659 9.373 -16.895 1.00 91.12 204 VAL A O 1
ATOM 1613 N N . MET A 1 205 ? 7.744 8.192 -15.216 1.00 88.81 205 MET A N 1
ATOM 1614 C CA . MET A 1 205 ? 8.726 7.107 -15.249 1.00 88.81 205 MET A CA 1
ATOM 1615 C C . MET A 1 205 ? 8.719 6.371 -16.595 1.00 88.81 205 MET A C 1
ATOM 1617 O O . MET A 1 205 ? 9.771 6.177 -17.201 1.00 88.81 205 MET A O 1
ATOM 1621 N N . LEU A 1 206 ? 7.534 6.037 -17.114 1.00 86.94 206 LEU A N 1
ATOM 1622 C CA . LEU A 1 206 ? 7.365 5.393 -18.416 1.00 86.94 206 LEU A CA 1
ATOM 1623 C C . LEU A 1 206 ? 7.925 6.262 -19.547 1.00 86.94 206 LEU A C 1
ATOM 1625 O O . LEU A 1 206 ? 8.702 5.774 -20.369 1.00 86.94 206 LEU A O 1
ATOM 1629 N N . LEU A 1 207 ? 7.583 7.553 -19.572 1.00 90.81 207 LEU A N 1
ATOM 1630 C CA . LEU A 1 207 ? 8.103 8.492 -20.566 1.00 90.81 207 LEU A CA 1
ATOM 1631 C C . LEU A 1 207 ? 9.632 8.610 -20.476 1.00 90.81 207 LEU A C 1
ATOM 1633 O O . LEU A 1 207 ? 10.312 8.603 -21.503 1.00 90.81 207 LEU A O 1
ATOM 1637 N N . GLY A 1 208 ? 10.172 8.657 -19.256 1.00 89.75 208 GLY A N 1
ATOM 1638 C CA . GLY A 1 208 ? 11.610 8.657 -18.997 1.00 89.75 208 GLY A CA 1
ATOM 1639 C C . GLY A 1 208 ? 12.305 7.413 -19.552 1.00 89.75 208 GLY A C 1
ATOM 1640 O O . GLY A 1 208 ? 13.297 7.537 -20.270 1.00 89.75 208 GLY A O 1
ATOM 1641 N N . ILE A 1 209 ? 11.757 6.219 -19.304 1.00 84.31 209 ILE A N 1
ATOM 1642 C CA . ILE A 1 209 ? 12.290 4.953 -19.833 1.00 84.31 209 ILE A CA 1
ATOM 1643 C C . ILE A 1 209 ? 12.275 4.955 -21.365 1.00 84.31 209 ILE A C 1
ATOM 1645 O O . ILE A 1 209 ? 13.278 4.595 -21.984 1.00 84.31 209 ILE A O 1
ATOM 1649 N N . VAL A 1 210 ? 11.176 5.389 -21.991 1.00 85.25 210 VAL A N 1
ATOM 1650 C CA . VAL A 1 210 ? 11.066 5.472 -23.458 1.00 85.25 210 VAL A CA 1
ATOM 1651 C C . VAL A 1 210 ? 12.105 6.436 -24.031 1.00 85.25 210 VAL A C 1
ATOM 1653 O O . VAL A 1 210 ? 12.771 6.108 -25.016 1.00 85.25 210 VAL A O 1
ATOM 1656 N N . LEU A 1 211 ? 12.290 7.600 -23.403 1.00 90.62 211 LEU A N 1
ATOM 1657 C CA . LEU A 1 211 ? 13.282 8.585 -23.821 1.00 90.62 211 LEU A CA 1
ATOM 1658 C C . LEU A 1 211 ? 14.707 8.026 -23.715 1.00 90.62 211 LEU A C 1
ATOM 1660 O O . LEU A 1 211 ? 15.474 8.113 -24.675 1.00 90.62 211 LEU A O 1
ATOM 1664 N N . VAL A 1 212 ? 15.055 7.405 -22.585 1.00 87.62 212 VAL A N 1
ATOM 1665 C CA . VAL A 1 212 ? 16.371 6.780 -22.380 1.00 87.62 212 VAL A CA 1
ATOM 1666 C C . VAL A 1 212 ? 16.599 5.667 -23.399 1.00 87.62 212 VAL A C 1
ATOM 1668 O O . VAL A 1 212 ? 17.639 5.643 -24.057 1.00 87.62 212 VAL A O 1
ATOM 1671 N N . ALA A 1 213 ? 15.619 4.786 -23.606 1.00 80.88 213 ALA A N 1
ATOM 1672 C CA . ALA A 1 213 ? 15.711 3.716 -24.593 1.00 80.88 213 ALA A CA 1
ATOM 1673 C C . ALA A 1 213 ? 15.899 4.267 -26.020 1.00 80.88 213 ALA A C 1
ATOM 1675 O O . ALA A 1 213 ? 16.709 3.742 -26.791 1.00 80.88 213 ALA A O 1
ATOM 1676 N N . PHE A 1 214 ? 15.212 5.360 -26.367 1.00 84.06 214 PHE A N 1
ATOM 1677 C CA . PHE A 1 214 ? 15.378 6.035 -27.652 1.00 84.06 214 PHE A CA 1
ATOM 1678 C C . PHE A 1 214 ? 16.790 6.606 -27.829 1.00 84.06 214 PHE A C 1
ATOM 1680 O O . PHE A 1 214 ? 17.390 6.383 -28.886 1.00 84.06 214 PHE A O 1
ATOM 1687 N N . VAL A 1 215 ? 17.314 7.309 -26.815 1.00 89.06 215 VAL A N 1
ATOM 1688 C CA . VAL A 1 215 ? 18.658 7.915 -26.817 1.00 89.06 215 VAL A CA 1
ATOM 1689 C C . VAL A 1 215 ? 19.736 6.840 -26.902 1.00 89.06 215 VAL A C 1
ATOM 1691 O O . VAL A 1 215 ? 20.626 6.942 -27.745 1.00 89.06 215 VAL A O 1
ATOM 1694 N N . VAL A 1 216 ? 19.633 5.776 -26.102 1.00 85.62 216 VAL A N 1
ATOM 1695 C CA . VAL A 1 216 ? 20.570 4.644 -26.138 1.00 85.62 216 VAL A CA 1
ATOM 1696 C C . VAL A 1 216 ? 20.522 3.958 -27.501 1.00 85.62 216 VAL A C 1
ATOM 1698 O O . VAL A 1 216 ? 21.560 3.773 -28.133 1.00 85.62 216 VAL A O 1
ATOM 1701 N N . GLY A 1 217 ? 19.328 3.646 -28.014 1.00 81.19 217 GLY A N 1
ATOM 1702 C CA . GLY A 1 217 ? 19.175 3.036 -29.334 1.00 81.19 217 GLY A CA 1
ATOM 1703 C C . GLY A 1 217 ? 19.733 3.912 -30.464 1.00 81.19 217 GLY A C 1
ATOM 1704 O O . GLY A 1 217 ? 20.362 3.402 -31.396 1.00 81.19 217 GLY A O 1
ATOM 1705 N N . TRP A 1 218 ? 19.547 5.233 -30.377 1.00 85.38 218 TRP A N 1
ATOM 1706 C CA . TRP A 1 218 ? 20.132 6.195 -31.313 1.00 85.38 218 TRP A CA 1
ATOM 1707 C C . TRP A 1 218 ? 21.662 6.213 -31.224 1.00 85.38 218 TRP A C 1
ATOM 1709 O O . TRP A 1 218 ? 22.329 6.107 -32.254 1.00 85.38 218 TRP A O 1
ATOM 1719 N N . LEU A 1 219 ? 22.219 6.274 -30.012 1.00 87.75 219 LEU A N 1
ATOM 1720 C CA . LEU A 1 219 ? 23.660 6.325 -29.779 1.00 87.75 219 LEU A CA 1
ATOM 1721 C C . LEU A 1 219 ? 24.359 5.048 -30.260 1.00 87.75 219 LEU A C 1
ATOM 1723 O O . LEU A 1 219 ? 25.355 5.135 -30.976 1.00 87.75 219 LEU A O 1
ATOM 1727 N N . VAL A 1 220 ? 23.807 3.868 -29.953 1.00 83.88 220 VAL A N 1
ATOM 1728 C CA . VAL A 1 220 ? 24.345 2.578 -30.420 1.00 83.88 220 VAL A CA 1
ATOM 1729 C C . VAL A 1 220 ? 24.350 2.513 -31.947 1.00 83.88 220 VAL A C 1
ATOM 1731 O O . VAL A 1 220 ? 25.376 2.192 -32.547 1.00 83.88 220 VAL A O 1
ATOM 1734 N N . THR A 1 221 ? 23.240 2.887 -32.591 1.00 81.19 221 THR A N 1
ATOM 1735 C CA . THR A 1 221 ? 23.152 2.910 -34.061 1.00 81.19 221 THR A CA 1
ATOM 1736 C C . THR A 1 221 ? 24.155 3.900 -34.658 1.00 81.19 221 THR A C 1
ATOM 1738 O O . THR A 1 221 ? 24.798 3.615 -35.670 1.00 81.19 221 THR A O 1
ATOM 1741 N N . ARG A 1 222 ? 24.334 5.064 -34.019 1.00 83.56 222 ARG A N 1
ATOM 1742 C CA . ARG A 1 222 ? 25.276 6.091 -34.469 1.00 83.56 222 ARG A CA 1
ATOM 1743 C C . ARG A 1 222 ? 26.719 5.603 -34.377 1.00 83.56 222 ARG A C 1
ATOM 1745 O O . ARG A 1 222 ? 27.444 5.723 -35.363 1.00 83.56 222 ARG A O 1
ATOM 1752 N N . ILE A 1 223 ? 27.114 5.010 -33.251 1.00 84.44 223 ILE A N 1
ATOM 1753 C CA . ILE A 1 223 ? 28.453 4.441 -33.049 1.00 84.44 223 ILE A CA 1
ATOM 1754 C C . ILE A 1 223 ? 28.712 3.310 -34.050 1.00 84.44 223 ILE A C 1
ATOM 1756 O O . ILE A 1 223 ? 29.746 3.326 -34.712 1.00 84.44 223 ILE A O 1
ATOM 1760 N N . ALA A 1 224 ? 27.761 2.389 -34.237 1.00 80.88 224 ALA A N 1
ATOM 1761 C CA . ALA A 1 224 ? 27.875 1.308 -35.219 1.00 80.88 224 ALA A CA 1
ATOM 1762 C C . ALA A 1 224 ? 28.046 1.837 -36.656 1.00 80.88 224 ALA A C 1
ATOM 1764 O O . ALA A 1 224 ? 28.875 1.341 -37.417 1.00 80.88 224 ALA A O 1
ATOM 1765 N N . SER A 1 225 ? 27.311 2.895 -37.018 1.00 78.25 225 SER A N 1
ATOM 1766 C CA . SER A 1 225 ? 27.452 3.528 -38.334 1.00 78.25 225 SER A CA 1
ATOM 1767 C C . SER A 1 225 ? 28.820 4.198 -38.524 1.00 78.25 225 SER A C 1
ATOM 1769 O O . SER A 1 225 ? 29.394 4.126 -39.611 1.00 78.25 225 SER A O 1
ATOM 1771 N N . LEU A 1 226 ? 29.369 4.816 -37.470 1.00 81.56 226 LEU A N 1
ATOM 1772 C CA . LEU A 1 226 ? 30.677 5.472 -37.498 1.00 81.56 226 LEU A CA 1
ATOM 1773 C C . LEU A 1 226 ? 31.804 4.445 -37.648 1.00 81.56 226 LEU A C 1
ATOM 1775 O O . LEU A 1 226 ? 32.641 4.600 -38.537 1.00 81.56 226 LEU A O 1
ATOM 1779 N N . THR A 1 227 ? 31.794 3.372 -36.851 1.00 76.81 227 THR A N 1
ATOM 1780 C CA . THR A 1 227 ? 32.815 2.311 -36.905 1.00 76.81 227 THR A CA 1
ATOM 1781 C C . THR A 1 227 ? 32.835 1.586 -38.248 1.00 76.81 227 THR A C 1
ATOM 1783 O O . THR A 1 227 ? 33.915 1.315 -38.773 1.00 76.81 227 THR A O 1
ATOM 1786 N N . LEU A 1 228 ? 31.671 1.332 -38.855 1.00 70.00 228 LEU A N 1
ATOM 1787 C CA . LEU A 1 228 ? 31.600 0.767 -40.204 1.00 70.00 228 LEU A CA 1
ATOM 1788 C C . LEU A 1 228 ? 32.044 1.760 -41.283 1.00 70.00 228 LEU A C 1
ATOM 1790 O O . LEU A 1 228 ? 32.701 1.347 -42.230 1.00 70.00 228 LEU A O 1
ATOM 1794 N N . SER A 1 229 ? 31.735 3.056 -41.153 1.00 67.12 229 SER A N 1
ATOM 1795 C CA . SER A 1 229 ? 32.155 4.065 -42.142 1.00 67.12 229 SER A CA 1
ATOM 1796 C C . SER A 1 229 ? 33.674 4.275 -42.204 1.00 67.12 229 SER A C 1
ATOM 1798 O O . SER A 1 229 ? 34.196 4.689 -43.237 1.00 67.12 229 SER A O 1
ATOM 1800 N N . LEU A 1 230 ? 34.378 3.957 -41.113 1.00 66.81 230 LEU A N 1
ATOM 1801 C CA . LEU A 1 230 ? 35.838 3.981 -41.025 1.00 66.81 230 LEU A CA 1
ATOM 1802 C C . LEU A 1 230 ? 36.492 2.771 -41.717 1.00 66.81 230 LEU A C 1
ATOM 1804 O O . LEU A 1 230 ? 37.679 2.821 -42.036 1.00 66.81 230 LEU A O 1
ATOM 1808 N N . ARG A 1 231 ? 35.738 1.694 -41.988 1.00 62.34 231 ARG A N 1
ATOM 1809 C CA . ARG A 1 231 ? 36.200 0.565 -42.806 1.00 62.34 231 ARG A CA 1
ATOM 1810 C C . ARG A 1 231 ? 35.857 0.831 -44.275 1.00 62.34 231 ARG A C 1
ATOM 1812 O O . ARG A 1 231 ? 34.704 1.022 -44.643 1.00 62.34 231 ARG A O 1
ATOM 1819 N N . LYS A 1 232 ? 36.889 0.869 -45.119 1.00 53.91 232 LYS A N 1
ATOM 1820 C CA . LYS A 1 232 ? 36.862 1.362 -46.509 1.00 53.91 232 LYS A CA 1
ATOM 1821 C C . LYS A 1 232 ? 36.125 0.440 -47.505 1.00 53.91 232 LYS A C 1
ATOM 1823 O O . LYS A 1 232 ? 35.981 0.807 -48.669 1.00 53.91 232 LYS A O 1
ATOM 1828 N N . ASP A 1 233 ? 35.613 -0.706 -47.055 1.00 55.88 233 ASP A N 1
ATOM 1829 C CA . ASP A 1 233 ? 35.078 -1.770 -47.912 1.00 55.88 233 ASP A CA 1
ATOM 1830 C C . ASP A 1 233 ? 33.550 -1.662 -48.061 1.00 55.88 233 ASP A C 1
ATOM 1832 O O . ASP A 1 233 ? 32.774 -1.989 -47.158 1.00 55.88 233 ASP A O 1
ATOM 1836 N N . ARG A 1 234 ? 33.089 -1.181 -49.222 1.00 62.00 234 ARG A N 1
ATOM 1837 C CA . ARG A 1 234 ? 31.659 -1.062 -49.557 1.00 62.00 234 ARG A CA 1
ATOM 1838 C C . ARG A 1 234 ? 31.198 -2.230 -50.433 1.00 62.00 234 ARG A C 1
ATOM 1840 O O . ARG A 1 234 ? 31.588 -2.300 -51.594 1.00 62.00 234 ARG A O 1
ATOM 1847 N N . PRO A 1 235 ? 30.339 -3.115 -49.888 1.00 53.91 235 PRO A N 1
ATOM 1848 C CA . PRO A 1 235 ? 28.950 -3.181 -50.369 1.00 53.91 235 PRO A CA 1
ATOM 1849 C C . PRO A 1 235 ? 27.900 -3.391 -49.249 1.00 53.91 235 PRO A C 1
ATOM 1851 O O . PRO A 1 235 ? 26.795 -3.858 -49.506 1.00 53.91 235 PRO A O 1
ATOM 1854 N N . TYR A 1 236 ? 28.195 -3.041 -47.992 1.00 54.69 236 TYR A N 1
ATOM 1855 C CA . TYR A 1 236 ? 27.321 -3.351 -46.840 1.00 54.69 236 TYR A CA 1
ATOM 1856 C C . TYR A 1 236 ? 26.236 -2.309 -46.515 1.00 54.69 236 TYR A C 1
ATOM 1858 O O . TYR A 1 236 ? 25.451 -2.485 -45.582 1.00 54.69 236 TYR A O 1
ATOM 1866 N N . THR A 1 237 ? 26.140 -1.222 -47.285 1.00 56.06 237 THR A N 1
ATOM 1867 C CA . THR A 1 237 ? 25.263 -0.080 -46.964 1.00 56.06 237 THR A CA 1
ATOM 1868 C C . THR A 1 237 ? 23.770 -0.436 -46.991 1.00 56.06 237 THR A C 1
ATOM 1870 O O . THR A 1 237 ? 22.989 0.191 -46.284 1.00 56.06 237 THR A O 1
ATOM 1873 N N . ARG A 1 238 ? 23.373 -1.459 -47.764 1.00 57.12 238 ARG A N 1
ATOM 1874 C CA . ARG A 1 238 ? 21.970 -1.895 -47.905 1.00 57.12 238 ARG A CA 1
ATOM 1875 C C . ARG A 1 238 ? 21.539 -2.919 -46.840 1.00 57.12 238 ARG A C 1
ATOM 1877 O O . ARG A 1 238 ? 20.374 -2.945 -46.466 1.00 57.12 238 ARG A O 1
ATOM 1884 N N . LEU A 1 239 ? 22.476 -3.717 -46.316 1.00 58.31 239 LEU A N 1
ATOM 1885 C CA . LEU A 1 239 ? 22.224 -4.688 -45.239 1.00 58.31 239 LEU A CA 1
ATOM 1886 C C . LEU A 1 239 ? 22.194 -4.007 -43.854 1.00 58.31 239 LEU A C 1
ATOM 1888 O O . LEU A 1 239 ? 21.454 -4.420 -42.967 1.00 58.31 239 LEU A O 1
ATOM 1892 N N . HIS A 1 240 ? 22.941 -2.909 -43.684 1.00 56.41 240 HIS A N 1
ATOM 1893 C CA . HIS A 1 240 ? 23.004 -2.146 -42.433 1.00 56.41 240 HIS A CA 1
ATOM 1894 C C . HIS A 1 240 ? 21.673 -1.476 -42.054 1.00 56.41 240 HIS A C 1
ATOM 1896 O O . HIS A 1 240 ? 21.247 -1.571 -40.907 1.00 56.41 240 HIS A O 1
ATOM 1902 N N . THR A 1 241 ? 20.977 -0.833 -42.998 1.00 61.50 241 THR A N 1
ATOM 1903 C CA . THR A 1 241 ? 19.640 -0.260 -42.742 1.00 61.50 241 THR A CA 1
ATOM 1904 C C . THR A 1 241 ? 18.600 -1.330 -42.419 1.00 61.50 241 THR A C 1
ATOM 1906 O O . THR A 1 241 ? 17.682 -1.060 -41.651 1.00 61.50 241 THR A O 1
ATOM 1909 N N . PHE A 1 242 ? 18.771 -2.545 -42.947 1.00 65.81 242 PHE A N 1
ATOM 1910 C CA . PHE A 1 242 ? 17.870 -3.667 -42.690 1.00 65.81 242 PHE A CA 1
ATOM 1911 C C . PHE A 1 242 ? 18.046 -4.262 -41.282 1.00 65.81 242 PHE A C 1
ATOM 1913 O O . PHE A 1 242 ? 17.059 -4.618 -40.650 1.00 65.81 242 PHE A O 1
ATOM 1920 N N . ILE A 1 243 ? 19.278 -4.320 -40.758 1.00 69.12 243 ILE A N 1
ATOM 1921 C CA . ILE A 1 243 ? 19.584 -4.902 -39.434 1.00 69.12 243 ILE A CA 1
ATOM 1922 C C . ILE A 1 243 ? 19.498 -3.863 -38.301 1.00 69.12 243 ILE A C 1
ATOM 1924 O O . ILE A 1 243 ? 19.117 -4.199 -37.179 1.00 69.12 243 ILE A O 1
ATOM 1928 N N . ALA A 1 244 ? 19.796 -2.589 -38.574 1.00 68.25 244 ALA A N 1
ATOM 1929 C CA . ALA A 1 244 ? 19.778 -1.537 -37.556 1.00 68.25 244 ALA A CA 1
ATOM 1930 C C . ALA A 1 244 ? 18.385 -1.321 -36.933 1.00 68.25 244 ALA A C 1
ATOM 1932 O O . ALA A 1 244 ? 18.290 -1.048 -35.738 1.00 68.25 244 ALA A O 1
ATOM 1933 N N . GLY A 1 245 ? 17.308 -1.474 -37.712 1.00 72.56 245 GLY A N 1
ATOM 1934 C CA . GLY A 1 245 ? 15.931 -1.377 -37.212 1.00 72.56 245 GLY A CA 1
ATOM 1935 C C . GLY A 1 245 ? 15.599 -2.458 -36.170 1.00 72.56 245 GLY A C 1
ATOM 1936 O O . GLY A 1 245 ? 15.316 -2.111 -35.021 1.00 72.56 245 GLY A O 1
ATOM 1937 N N . PRO A 1 246 ? 15.687 -3.756 -36.525 1.00 79.19 246 PRO A N 1
ATOM 1938 C CA . PRO A 1 246 ? 15.446 -4.867 -35.603 1.00 79.19 246 PRO A CA 1
ATOM 1939 C C . PRO A 1 246 ? 16.340 -4.849 -34.357 1.00 79.19 246 PRO A C 1
ATOM 1941 O O . PRO A 1 246 ? 15.847 -5.055 -33.252 1.00 79.19 246 PRO A O 1
ATOM 1944 N N . VAL A 1 247 ? 17.636 -4.543 -34.494 1.00 77.06 247 VAL A N 1
ATOM 1945 C CA . VAL A 1 247 ? 18.553 -4.468 -33.340 1.00 77.06 247 VAL A CA 1
ATOM 1946 C C . VAL A 1 247 ? 18.171 -3.324 -32.401 1.00 77.06 247 VAL A C 1
ATOM 1948 O O . VAL A 1 247 ? 18.148 -3.508 -31.185 1.00 77.06 247 VAL A O 1
ATOM 1951 N N . ARG A 1 248 ? 17.806 -2.153 -32.938 1.00 73.69 248 ARG A N 1
ATOM 1952 C CA . ARG A 1 248 ? 17.322 -1.032 -32.122 1.00 73.69 248 ARG A CA 1
ATOM 1953 C C . ARG A 1 248 ? 16.043 -1.401 -31.372 1.00 73.69 248 ARG A C 1
ATOM 1955 O O . ARG A 1 248 ? 15.925 -1.070 -30.196 1.00 73.69 248 ARG A O 1
ATOM 1962 N N . PHE A 1 249 ? 15.121 -2.102 -32.030 1.00 79.31 249 PHE A N 1
ATOM 1963 C CA . PHE A 1 249 ? 13.909 -2.604 -31.390 1.00 79.31 249 PHE A CA 1
ATOM 1964 C C . PHE A 1 249 ? 14.229 -3.583 -30.251 1.00 79.31 249 PHE A C 1
ATOM 1966 O O . PHE A 1 249 ? 13.707 -3.411 -29.155 1.00 79.31 249 PHE A O 1
ATOM 1973 N N . LEU A 1 250 ? 15.139 -4.542 -30.461 1.00 81.44 250 LEU A N 1
ATOM 1974 C CA . LEU A 1 250 ? 15.559 -5.486 -29.417 1.00 81.44 250 LEU A CA 1
ATOM 1975 C C . LEU A 1 250 ? 16.233 -4.794 -28.226 1.00 81.44 250 LEU A C 1
ATOM 1977 O O . LEU A 1 250 ? 15.970 -5.168 -27.089 1.00 81.44 250 LEU A O 1
ATOM 1981 N N . ILE A 1 251 ? 17.054 -3.765 -28.458 1.00 76.81 251 ILE A N 1
ATOM 1982 C CA . ILE A 1 251 ? 17.673 -2.977 -27.378 1.00 76.81 251 ILE A CA 1
ATOM 1983 C C . ILE A 1 251 ? 16.607 -2.219 -26.584 1.00 76.81 251 ILE A C 1
ATOM 1985 O O . ILE A 1 251 ? 16.624 -2.251 -25.356 1.00 76.81 251 ILE A O 1
ATOM 1989 N N . ILE A 1 252 ? 15.659 -1.568 -27.265 1.00 75.19 252 ILE A N 1
ATOM 1990 C CA . ILE A 1 252 ? 14.549 -0.869 -26.605 1.00 75.19 252 ILE A CA 1
ATOM 1991 C C . ILE A 1 252 ? 13.716 -1.863 -25.786 1.00 75.19 252 ILE A C 1
ATOM 1993 O O . ILE A 1 252 ? 13.453 -1.614 -24.611 1.00 75.19 252 ILE A O 1
ATOM 1997 N N . ALA A 1 253 ? 13.366 -3.012 -26.367 1.00 78.12 253 ALA A N 1
ATOM 1998 C CA . ALA A 1 253 ? 12.621 -4.065 -25.686 1.00 78.12 253 ALA A CA 1
ATOM 1999 C C . ALA A 1 253 ? 13.387 -4.621 -24.473 1.00 78.12 253 ALA A C 1
ATOM 2001 O O . ALA A 1 253 ? 12.793 -4.801 -23.414 1.00 78.12 253 ALA A O 1
ATOM 2002 N N . ALA A 1 254 ? 14.702 -4.833 -24.586 1.00 80.81 254 ALA A N 1
ATOM 2003 C CA . ALA A 1 254 ? 15.544 -5.293 -23.485 1.00 80.81 254 ALA A CA 1
ATOM 2004 C C . ALA A 1 254 ? 15.630 -4.260 -22.352 1.00 80.81 254 ALA A C 1
ATOM 2006 O O . ALA A 1 254 ? 15.504 -4.622 -21.186 1.00 80.81 254 ALA A O 1
ATOM 2007 N N . ILE A 1 255 ? 15.776 -2.970 -22.674 1.00 77.12 255 ILE A N 1
ATOM 2008 C CA . ILE A 1 255 ? 15.784 -1.893 -21.674 1.00 77.12 255 ILE A CA 1
ATOM 2009 C C . ILE A 1 255 ? 14.434 -1.832 -20.958 1.00 77.12 255 ILE A C 1
ATOM 2011 O O . ILE A 1 255 ? 14.403 -1.810 -19.730 1.00 77.12 255 ILE A O 1
ATOM 2015 N N . ILE A 1 256 ? 13.321 -1.865 -21.692 1.00 73.25 256 ILE A N 1
ATOM 2016 C CA . ILE A 1 256 ? 11.982 -1.878 -21.087 1.00 73.25 256 ILE A CA 1
ATOM 2017 C C . ILE A 1 256 ? 11.808 -3.116 -20.195 1.00 73.25 256 ILE A C 1
ATOM 2019 O O . ILE A 1 256 ? 11.331 -2.994 -19.071 1.00 73.25 256 ILE A O 1
ATOM 2023 N N . ARG A 1 257 ? 12.254 -4.294 -20.654 1.00 77.81 257 ARG A N 1
ATOM 2024 C CA . ARG A 1 257 ? 12.207 -5.555 -19.895 1.00 77.81 257 ARG A CA 1
ATOM 2025 C C . ARG A 1 257 ? 12.983 -5.463 -18.580 1.00 77.81 257 ARG A C 1
ATOM 2027 O O . ARG A 1 257 ? 12.461 -5.884 -17.555 1.00 77.81 257 ARG A O 1
ATOM 2034 N N . VAL A 1 258 ? 14.198 -4.912 -18.601 1.00 76.88 258 VAL A N 1
ATOM 2035 C CA . VAL A 1 258 ? 15.049 -4.763 -17.405 1.00 76.88 258 VAL A CA 1
ATOM 2036 C C . VAL A 1 258 ? 14.466 -3.744 -16.425 1.00 76.88 258 VAL A C 1
ATOM 2038 O O . VAL A 1 258 ? 14.515 -3.960 -15.220 1.00 76.88 258 VAL A O 1
ATOM 2041 N N . ASN A 1 259 ? 13.874 -2.659 -16.928 1.00 73.06 259 ASN A N 1
ATOM 2042 C CA . ASN A 1 259 ? 13.314 -1.593 -16.094 1.00 73.06 259 ASN A CA 1
ATOM 2043 C C . ASN A 1 259 ? 11.856 -1.841 -15.673 1.00 73.06 259 ASN A C 1
ATOM 2045 O O . ASN A 1 259 ? 11.274 -1.016 -14.973 1.00 73.06 259 ASN A O 1
ATOM 2049 N N . TYR A 1 260 ? 11.255 -2.972 -16.055 1.00 69.62 260 TYR A N 1
ATOM 2050 C CA . TYR A 1 260 ? 9.866 -3.293 -15.719 1.00 69.62 260 TYR A CA 1
ATOM 2051 C C . TYR A 1 260 ? 9.619 -3.338 -14.203 1.00 69.62 260 TYR A C 1
ATOM 2053 O O . TYR A 1 260 ? 8.569 -2.912 -13.727 1.00 69.62 260 TYR A O 1
ATOM 2061 N N . THR A 1 261 ? 10.608 -3.795 -13.432 1.00 66.06 261 THR A N 1
ATOM 2062 C CA . THR A 1 261 ? 10.534 -3.861 -11.966 1.00 66.06 261 THR A CA 1
ATOM 2063 C C . THR A 1 261 ? 10.478 -2.482 -11.311 1.00 66.06 261 THR A C 1
ATOM 2065 O O . THR A 1 261 ? 9.833 -2.338 -10.280 1.00 66.06 261 THR A O 1
ATOM 2068 N N . LEU A 1 262 ? 11.076 -1.457 -11.927 1.00 64.94 262 LEU A N 1
ATOM 2069 C CA . LEU A 1 262 ? 11.095 -0.088 -11.399 1.00 64.94 262 LEU A CA 1
ATOM 2070 C C . LEU A 1 262 ? 9.736 0.607 -11.502 1.00 64.94 262 LEU A C 1
ATOM 2072 O O . LEU A 1 262 ? 9.445 1.517 -10.732 1.00 64.94 262 LEU A O 1
ATOM 2076 N N . ILE A 1 263 ? 8.902 0.196 -12.460 1.00 64.25 263 ILE A N 1
ATOM 2077 C CA . ILE A 1 263 ? 7.566 0.772 -12.660 1.00 64.25 263 ILE A CA 1
ATOM 2078 C C . ILE A 1 263 ? 6.626 0.337 -11.517 1.00 64.25 263 ILE A C 1
ATOM 2080 O O . ILE A 1 263 ? 5.557 0.925 -11.343 1.00 64.25 263 ILE A O 1
ATOM 2084 N N . SER A 1 264 ? 7.036 -0.655 -10.706 1.00 64.31 264 SER A N 1
ATOM 2085 C CA . SER A 1 264 ? 6.261 -1.226 -9.601 1.00 64.31 264 SER A CA 1
ATOM 2086 C C . SER A 1 264 ? 4.789 -1.399 -10.006 1.00 64.31 264 SER A C 1
ATOM 2088 O O . SER A 1 264 ? 3.908 -0.840 -9.345 1.00 64.31 264 SER A O 1
ATOM 2090 N N . PRO A 1 265 ? 4.474 -2.094 -11.120 1.00 63.44 265 PRO A N 1
ATOM 2091 C CA . PRO A 1 265 ? 3.097 -2.214 -11.591 1.00 63.44 265 PRO A CA 1
ATOM 2092 C C . PRO A 1 265 ? 2.224 -2.828 -10.492 1.00 63.44 265 PRO A C 1
ATOM 2094 O O . PRO A 1 265 ? 2.680 -3.713 -9.760 1.00 63.44 265 PRO A O 1
ATOM 2097 N N . SER A 1 266 ? 1.001 -2.313 -10.331 1.00 60.12 266 SER A N 1
ATOM 2098 C CA . SER A 1 266 ? 0.054 -2.845 -9.346 1.00 60.12 266 SER A CA 1
ATOM 2099 C C . SER A 1 266 ? -0.225 -4.325 -9.626 1.00 60.12 266 SER A C 1
ATOM 2101 O O . SER A 1 266 ? -0.062 -4.796 -10.758 1.00 60.12 266 SER A O 1
ATOM 2103 N N . TYR A 1 267 ? -0.650 -5.073 -8.607 1.00 61.22 267 TYR A N 1
ATOM 2104 C CA . TYR A 1 267 ? -0.979 -6.491 -8.773 1.00 61.22 267 TYR A CA 1
ATOM 2105 C C . TYR A 1 267 ? -2.113 -6.703 -9.786 1.00 61.22 267 TYR A C 1
ATOM 2107 O O . TYR A 1 267 ? -2.066 -7.669 -10.538 1.00 61.22 267 TYR A O 1
ATOM 2115 N N . ALA A 1 268 ? -3.051 -5.757 -9.912 1.00 54.47 268 ALA A N 1
ATOM 2116 C CA . ALA A 1 268 ? -4.069 -5.768 -10.966 1.00 54.47 268 ALA A CA 1
ATOM 2117 C C . ALA A 1 268 ? -3.450 -5.700 -12.375 1.00 54.47 268 ALA A C 1
ATOM 2119 O O . ALA A 1 268 ? -3.804 -6.478 -13.260 1.00 54.47 268 ALA A O 1
ATOM 2120 N N . THR A 1 269 ? -2.468 -4.820 -12.577 1.00 56.66 269 THR A N 1
ATOM 2121 C CA . THR A 1 269 ? -1.743 -4.717 -13.847 1.00 56.66 269 THR A CA 1
ATOM 2122 C C . THR A 1 269 ? -0.928 -5.984 -14.117 1.00 56.66 269 THR A C 1
ATOM 2124 O O . THR A 1 269 ? -0.958 -6.490 -15.238 1.00 56.66 269 THR A O 1
ATOM 2127 N N . LYS A 1 270 ? -0.266 -6.556 -13.098 1.00 58.62 270 LYS A N 1
ATOM 2128 C CA . LYS A 1 270 ? 0.426 -7.853 -13.219 1.00 58.62 270 LYS A CA 1
ATOM 2129 C C . LYS A 1 270 ? -0.533 -8.978 -13.612 1.00 58.62 270 LYS A C 1
ATOM 2131 O O . LYS A 1 270 ? -0.240 -9.686 -14.566 1.00 58.62 270 LYS A O 1
ATOM 2136 N N . ALA A 1 271 ? -1.694 -9.077 -12.965 1.00 60.09 271 ALA A N 1
ATOM 2137 C CA . ALA A 1 271 ? -2.700 -10.096 -13.255 1.00 60.09 271 ALA A CA 1
ATOM 2138 C C . ALA A 1 271 ? -3.233 -9.991 -14.693 1.00 60.09 271 ALA A C 1
ATOM 2140 O O . ALA A 1 271 ? -3.356 -11.002 -15.377 1.00 60.09 271 ALA A O 1
ATOM 2141 N N . ILE A 1 272 ? -3.478 -8.775 -15.198 1.00 61.00 272 ILE A N 1
ATOM 2142 C CA . ILE A 1 272 ? -3.896 -8.567 -16.594 1.00 61.00 272 ILE A CA 1
ATOM 2143 C C . ILE A 1 272 ? -2.780 -8.961 -17.569 1.00 61.00 272 ILE A C 1
ATOM 2145 O O . ILE A 1 272 ? -3.057 -9.596 -18.587 1.00 61.00 272 ILE A O 1
ATOM 2149 N N . PHE A 1 273 ? -1.525 -8.597 -17.286 1.00 57.16 273 PHE A N 1
ATOM 2150 C CA . PHE A 1 273 ? -0.400 -8.967 -18.145 1.00 57.16 273 PHE A CA 1
ATOM 2151 C C . PHE A 1 273 ? -0.136 -10.477 -18.129 1.00 57.16 273 PHE A C 1
ATOM 2153 O O . PHE A 1 273 ? 0.076 -11.052 -19.193 1.00 57.16 273 PHE A O 1
ATOM 2160 N N . GLU A 1 274 ? -0.195 -11.141 -16.977 1.00 59.53 274 GLU A N 1
ATOM 2161 C CA . GLU A 1 274 ? 0.002 -12.591 -16.859 1.00 59.53 274 GLU A CA 1
ATOM 2162 C C . GLU A 1 274 ? -1.147 -13.380 -17.498 1.00 59.53 274 GLU A C 1
ATOM 2164 O O . GLU A 1 274 ? -0.890 -14.279 -18.302 1.00 59.53 274 GLU A O 1
ATOM 2169 N N . ALA A 1 275 ? -2.401 -12.987 -17.249 1.00 55.56 275 ALA A N 1
ATOM 2170 C CA . ALA A 1 275 ? -3.571 -13.629 -17.847 1.00 55.56 275 ALA A CA 1
ATOM 2171 C C . ALA A 1 275 ? -3.577 -13.503 -19.380 1.00 55.56 275 ALA A C 1
ATOM 2173 O O . ALA A 1 275 ? -3.797 -14.486 -20.085 1.00 55.56 275 ALA A O 1
ATOM 2174 N N . LYS A 1 276 ? -3.260 -12.316 -19.918 1.00 53.50 276 LYS A N 1
ATOM 2175 C CA . LYS A 1 276 ? -3.218 -12.107 -21.375 1.00 53.50 276 LYS A CA 1
ATOM 2176 C C . LYS A 1 276 ? -2.000 -12.734 -22.045 1.00 53.50 276 LYS A C 1
ATOM 2178 O O . LYS A 1 276 ? -2.088 -13.122 -23.205 1.00 53.50 276 LYS A O 1
ATOM 2183 N N . THR A 1 277 ? -0.872 -12.863 -21.345 1.00 56.34 277 THR A N 1
ATOM 2184 C CA . THR A 1 277 ? 0.293 -13.571 -21.902 1.00 56.34 277 THR A CA 1
ATOM 2185 C C . THR A 1 277 ? -0.006 -15.065 -22.052 1.00 56.34 277 THR A C 1
ATOM 2187 O O . THR A 1 277 ? 0.388 -15.660 -23.053 1.00 56.34 277 THR A O 1
ATOM 2190 N N . LEU A 1 278 ? -0.758 -15.659 -21.117 1.00 49.16 278 LEU A N 1
ATOM 2191 C CA . LEU A 1 278 ? -1.225 -17.044 -21.226 1.00 49.16 278 LEU A CA 1
ATOM 2192 C C . LEU A 1 278 ? -2.225 -17.243 -22.373 1.00 49.16 278 LEU A C 1
ATOM 2194 O O . LEU A 1 278 ? -2.091 -18.215 -23.110 1.00 49.16 278 LEU A O 1
ATOM 2198 N N . GLU A 1 279 ? -3.167 -16.318 -22.588 1.00 51.03 279 GLU A N 1
ATOM 2199 C CA . GLU A 1 279 ? -4.082 -16.409 -23.739 1.00 51.03 279 GLU A CA 1
ATOM 2200 C C . GLU A 1 279 ? -3.355 -16.311 -25.086 1.00 51.03 279 GLU A C 1
ATOM 2202 O O . GLU A 1 279 ? -3.701 -17.031 -26.018 1.00 51.03 279 GLU A O 1
ATOM 2207 N N . ILE A 1 280 ? -2.320 -15.471 -25.196 1.00 49.50 280 ILE A N 1
ATOM 2208 C CA . ILE A 1 280 ? -1.555 -15.328 -26.445 1.00 49.50 280 ILE A CA 1
ATOM 2209 C C . ILE A 1 280 ? -0.741 -16.592 -26.753 1.00 49.50 280 ILE A C 1
ATOM 2211 O O . ILE A 1 280 ? -0.626 -16.952 -27.919 1.00 49.50 280 ILE A O 1
ATOM 2215 N N . ILE A 1 281 ? -0.220 -17.291 -25.738 1.00 52.94 281 ILE A N 1
ATOM 2216 C CA . ILE A 1 281 ? 0.511 -18.557 -25.928 1.00 52.94 281 ILE A CA 1
ATOM 2217 C C . ILE A 1 281 ? -0.453 -19.728 -26.181 1.00 52.94 281 ILE A C 1
ATOM 2219 O O . ILE A 1 281 ? -0.103 -20.658 -26.896 1.00 52.94 281 ILE A O 1
ATOM 2223 N N . ALA A 1 282 ? -1.672 -19.690 -25.637 1.00 49.22 282 ALA A N 1
ATOM 2224 C CA . ALA A 1 282 ? -2.678 -20.726 -25.875 1.00 49.22 282 ALA A CA 1
ATOM 2225 C C . ALA A 1 282 ? -3.320 -20.652 -27.277 1.00 49.22 282 ALA A C 1
ATOM 2227 O O . ALA A 1 282 ? -3.947 -21.622 -27.703 1.00 49.22 282 ALA A O 1
ATOM 2228 N N . LEU A 1 283 ? -3.182 -19.523 -27.985 1.00 43.81 283 LEU A N 1
ATOM 2229 C CA . LEU A 1 283 ? -3.798 -19.288 -29.297 1.00 43.81 283 LEU A CA 1
ATOM 2230 C C . LEU A 1 283 ? -2.815 -19.315 -30.489 1.00 43.81 283 LEU A C 1
ATOM 2232 O O . LEU A 1 283 ? -3.229 -19.026 -31.614 1.00 43.81 283 LEU A O 1
ATOM 2236 N N . THR A 1 284 ? -1.544 -19.659 -30.266 1.00 42.28 284 THR A N 1
ATOM 2237 C CA . THR A 1 284 ? -0.515 -19.867 -31.310 1.00 42.28 284 THR A CA 1
ATOM 2238 C C . THR A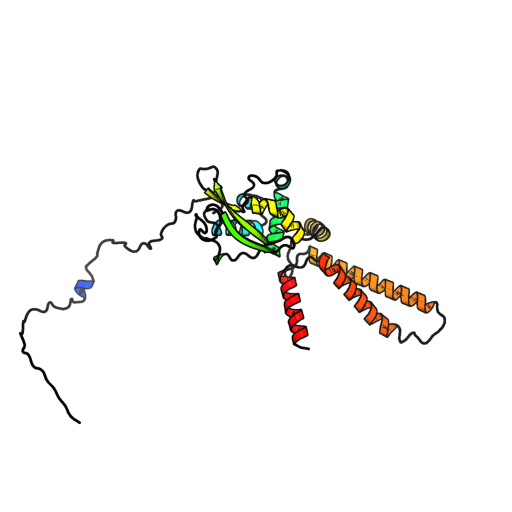 1 284 ? 0.080 -21.256 -31.221 1.00 42.28 284 THR A C 1
ATOM 2240 O O . THR A 1 284 ? 0.210 -21.900 -32.284 1.00 42.28 284 THR A O 1
#

Sequence (284 aa):
MLLLITALQPGVAISADTPPAPTVKDLIEEEPAKEDKTAPVTVTKAIPQDEYDRGTPRSSIMGAAEALRNRDYDRLMNYLDTRNVPAHLLSEDQELARQFKIIVDRSLWVDIDTVSDDPKGHKDDGLPSYRDIIARLDTPDGAVDILMQHVPDGKGGHVWKLSNRTVSKIPLLYEHYGYGELGDKLSRMLPEYEILGMLVWQWVMLLGIVLVAFVVGWLVTRIASLTLSLRKDRPYTRLHTFIAGPVRFLIIAAIIRVNYTLISPSYATKAIFEAKTLEIIALT

pLDDT: mean 77.04, std 19.16, range [34.34, 96.75]

Secondary structure (DSSP, 8-state):
------------------PPPPPTTTTSS---------------------TT-TTSHHHHHHHHHHHHHHT-HHHHHTTB--TT--HHHHTTHHHHHHHHHHHHHHH----TTTS--STT--SSSSS-TTEEEEEEEEETTEEEEEEEEEEE-SSS-EEEEE-HHHHTTHHHHHHHHS-HHHHHHHHHHS---EETTEEHHHHHHHHHHHHHHHHHHHHHHHHHHHHHHTS---STHHHHHHHHHHHHHHHHHHHHHHHGGGG---HHHHHHHHHHHHHHHHT-

Foldseek 3Di:
DDDDDDDDDDDDDDDDDDDDDDDPVVVPPDDDDDDPPDDDPPVPQPQPDDPQSQSFQLSLVVSLVVCLVVVVLVSNVVQADCPPADVVLVVCSSVLSVLVSLLCLFFDDFPSVPWDPHSQTDDPPPDPSQKYFGDWGQDPVGIDTFMWGWADPVPRHTGIHGYSSNSNCSVVSCCGRNLPDQGVVLPVVDDQDDDPNAGPSLVVVVVVLQVVLVVVLVVVLVVVVVVVVVPPDDDCPVVSVVVSVVVSVVSSVVSCVVCVVNSSDGVVVVCVVVVVVVVVVVVD

Radius of gyration: 35.85 Å; chains: 1; bounding box: 117×69×80 Å